Protein 8HO2 (pdb70)

Secondary structure (DSSP, 8-state):
-EEEEEEEEEEESS-HHHHHHHHT-TTHHHHHHHH-TTTEEEEEEEESSSSTT-EEEEEEPTTSPSP-EEEEEEEEEETTTTEEEEEEEEEGGGGGTEEEEEEEEEEEEEETTEEEEEEEEEEEE-GGGGGGGGGSBTTTTHHHHHHHHHHHHHHH-/-EEEEEEEEEEESS-HHHHHHHHTSTTHHHHHHHH-TTTEEEEEEEESSSSTT-EEEEEEPTTSPSP-EEEEEEEEEETTTTEEEEEEEEEGGGGGTEEEEEEEEEEEEEETTEEEEEEEEEEEE-GGGGGGGGGSBTTTTHHHHHHHHHHHHHH-

Sequence (313 aa):
MVIGRVVNEMEVGVPADDIWAVYSSPELPRLFVQLMPNVYKKIDILQGDGTVGTVLHIELADGIPEPRTWKEKFIKIDHQHREKVVRQIEGGFLDMGFRVFDVIFKIIEKDACSCIIRSTTAFELDEKFENNANLITAGNLWGAAKAISNYVIQNKSMVIGRVVNEMEVGVPADDIWAVYSSPELPRLFVQLMPNVYKKIDILQGDGTVGTVLHIELADGIPEPRTWKEKFIKIDHQHREKVVRQIEGGFLDMGFRVFDVIFKIIEKDACSCIIRSTTAFELDEKFENNANLITAGNLWGAAKAISNYVIQNK

Nearest PDB structures (foldseek):
  8ho2-assembly1_B  TM=1.005E+00  e=1.521E-31  Nelumbo nucifera
  6z82-assembly1_A  TM=9.458E-01  e=4.410E-18  Thalictrum flavum subsp. glaucum
  5n8q-assembly1_A  TM=9.392E-01  e=7.041E-18  Thalictrum flavum subsp. glaucum
  2vne-assembly1_A-2  TM=9.288E-01  e=7.915E-18  Thalictrum flavum
  4q0k-assembly1_A  TM=8.028E-01  e=9.517E-13  Medicago truncatula

Solvent-accessible surface area: 14659 Å² total; per-residue (Å²): 82,0,65,4,64,0,4,1,28,13,109,6,64,9,44,4,83,44,0,15,59,15,0,14,25,64,82,2,8,137,9,26,33,95,59,19,91,130,50,29,98,102,23,48,100,87,116,50,109,7,76,84,23,2,11,4,55,4,37,18,15,109,76,46,101,110,14,41,58,27,61,25,73,6,59,85,25,34,123,151,98,41,35,3,15,12,92,13,74,92,19,5,22,53,115,47,17,4,183,43,6,16,20,30,10,55,2,41,108,106,80,91,86,12,0,38,0,70,0,18,0,31,5,65,0,53,86,176,97,32,108,34,0,56,76,4,24,0,12,49,28,15,37,3,0,71,17,1,6,78,71,12,66,121,99,123,123,95,1,69,6,78,0,3,1,29,16,97,7,65,9,40,3,85,47,0,16,58,16,0,15,24,68,81,6,11,142,9,20,29,93,65,13,85,108,44,24,105,100,27,44,104,86,116,52,106,6,80,87,25,3,13,6,50,3,40,14,13,107,78,50,100,112,13,41,64,28,62,27,72,5,54,76,25,30,119,151,98,48,35,4,16,9,86,13,65,94,17,1,26,47,113,48,3,1,120,45,6,14,21,28,8,65,3,42,93,102,85,82,89,22,0,24,1,73,1,15,0,26,5,64,0,45,74,172,85,48,110,31,1,66,74,5,26,0,9,50,24,5,40,3,0,111,17,0,9,78,65,12,70,121,100,152

Structure (mmCIF, N/CA/C/O backbone):
data_8HO2
#
_entry.id   8HO2
#
_cell.length_a   47.262
_cell.length_b   58.104
_cell.length_c   114.139
_cell.angle_alpha   90.00
_cell.angle_beta   90.00
_cell.angle_gamma   90.00
#
_symmetry.space_group_name_H-M   'P 21 21 21'
#
loop_
_entity.id
_entity.type
_entity.pdbx_description
1 polymer 'S-norcoclaurine synthase'
2 water water
#
loop_
_atom_site.group_PDB
_atom_site.id
_atom_site.type_symbol
_atom_site.label_atom_id
_atom_site.label_alt_id
_atom_site.label_comp_id
_atom_site.label_asym_id
_atom_site.label_entity_id
_atom_site.label_seq_id
_atom_site.pdbx_PDB_ins_code
_atom_site.Cartn_x
_atom_site.Cartn_y
_atom_site.Cartn_z
_atom_site.occupancy
_atom_site.B_iso_or_equiv
_atom_site.auth_seq_id
_atom_site.auth_comp_id
_atom_site.auth_asym_id
_atom_site.auth_atom_id
_atom_site.pdbx_PDB_model_num
ATOM 1 N N . MET A 1 1 ? -4.886 -31.723 -1.777 1.00 26.55 1 MET A N 1
ATOM 2 C CA . MET A 1 1 ? -4.751 -30.621 -0.834 1.00 30.17 1 MET A CA 1
ATOM 3 C C . MET A 1 1 ? -5.328 -30.915 0.544 1.00 24.72 1 MET A C 1
ATOM 4 O O . MET A 1 1 ? -6.329 -31.630 0.671 1.00 24.25 1 MET A O 1
ATOM 9 N N . VAL A 1 2 ? -4.733 -30.315 1.570 1.00 18.73 2 VAL A N 1
ATOM 10 C CA . VAL A 1 2 ? -5.261 -30.403 2.925 1.00 15.03 2 VAL A CA 1
ATOM 11 C C . VAL A 1 2 ? -6.259 -29.269 3.104 1.00 17.81 2 VAL A C 1
ATOM 12 O O . VAL A 1 2 ? -5.886 -28.094 3.090 1.00 18.14 2 VAL A O 1
ATOM 16 N N . ILE A 1 3 ? -7.526 -29.620 3.273 1.00 14.37 3 ILE A N 1
ATOM 17 C CA . ILE A 1 3 ? -8.555 -28.662 3.648 1.00 13.93 3 ILE A CA 1
ATOM 18 C C . ILE A 1 3 ? -8.799 -28.824 5.139 1.00 14.76 3 ILE A C 1
ATOM 19 O O . ILE A 1 3 ? -8.972 -29.946 5.628 1.00 14.99 3 ILE A O 1
ATOM 24 N N . GLY A 1 4 ? -8.769 -27.721 5.873 1.00 15.84 4 GLY A N 1
ATOM 25 C CA . GLY A 1 4 ? -8.825 -27.817 7.319 1.00 15.33 4 GLY A CA 1
ATOM 26 C C . GLY A 1 4 ? -9.429 -26.579 7.941 1.00 14.54 4 GLY A C 1
ATOM 27 O O . GLY A 1 4 ? -9.467 -25.510 7.333 1.00 13.99 4 GLY A O 1
ATOM 28 N N . ARG A 1 5 ? -9.942 -26.746 9.154 1.00 12.22 5 ARG A N 1
ATOM 29 C CA . ARG A 1 5 ? -10.494 -25.615 9.891 1.00 16.59 5 ARG A CA 1
ATOM 30 C C . ARG A 1 5 ? -10.222 -25.927 11.352 1.00 18.44 5 ARG A C 1
ATOM 31 O O . ARG A 1 5 ? -10.237 -27.098 11.764 1.00 14.43 5 ARG A O 1
ATOM 39 N N . VAL A 1 6 ? -10.029 -24.887 12.147 1.00 13.60 6 VAL A N 1
ATOM 40 C CA . VAL A 1 6 ? -10.145 -25.006 13.595 1.00 12.01 6 VAL A CA 1
ATOM 41 C C . VAL A 1 6 ? -11.211 -24.023 14.042 1.00 13.17 6 VAL A C 1
ATOM 42 O O . VAL A 1 6 ? -11.389 -22.971 13.416 1.00 13.48 6 VAL A O 1
ATOM 46 N N . VAL A 1 7 ? -11.960 -24.389 15.082 1.00 12.04 7 VAL A N 1
ATOM 47 C CA . VAL A 1 7 ? -13.074 -23.580 15.575 1.00 12.87 7 VAL A CA 1
ATOM 48 C C . VAL A 1 7 ? -13.040 -23.588 17.093 1.00 14.15 7 VAL A C 1
ATOM 49 O O . VAL A 1 7 ? -12.881 -24.649 17.708 1.00 14.40 7 VAL A O 1
ATOM 53 N N . ASN A 1 8 ? -13.197 -22.421 17.709 1.00 10.52 8 ASN A N 1
ATOM 54 C CA . ASN A 1 8 ? -13.520 -22.396 19.126 1.00 9.29 8 ASN A CA 1
ATOM 55 C C . ASN A 1 8 ? -14.689 -21.447 19.356 1.00 12.60 8 ASN A C 1
ATOM 56 O O . ASN A 1 8 ? -14.978 -20.566 18.540 1.00 13.45 8 ASN A O 1
ATOM 61 N N . GLU A 1 9 ? -15.382 -21.661 20.472 1.00 12.29 9 GLU A N 1
ATOM 62 C CA . GLU A 1 9 ? -16.591 -20.918 20.795 1.00 12.58 9 GLU A CA 1
ATOM 63 C C . GLU A 1 9 ? -16.522 -20.452 22.241 1.00 14.27 9 GLU A C 1
ATOM 64 O O . GLU A 1 9 ? -16.281 -21.260 23.145 1.00 15.40 9 GLU A O 1
ATOM 70 N N . MET A 1 10 ? -16.752 -19.158 22.456 1.00 11.71 10 MET A N 1
ATOM 71 C CA . MET A 1 10 ? -16.772 -18.566 23.787 1.00 13.83 10 MET A CA 1
ATOM 72 C C . MET A 1 10 ? -18.162 -18.014 24.067 1.00 14.31 10 MET A C 1
ATOM 73 O O . MET A 1 10 ? -18.669 -17.189 23.302 1.00 14.34 10 MET A O 1
ATOM 78 N N . GLU A 1 11 ? -18.766 -18.442 25.170 1.00 12.72 11 GLU A N 1
ATOM 79 C CA . GLU A 1 11 ? -20.021 -17.836 25.587 1.00 15.66 11 GLU A CA 1
ATOM 80 C C . GLU A 1 11 ? -19.737 -16.560 26.369 1.00 14.07 11 GLU A C 1
ATOM 81 O O . GLU A 1 11 ? -18.884 -16.548 27.258 1.00 19.69 11 GLU A O 1
ATOM 87 N N . VAL A 1 12 ? -20.453 -15.488 26.041 1.00 11.65 12 VAL A N 1
ATOM 88 C CA . VAL A 1 12 ? -20.275 -14.180 26.668 1.00 14.10 12 VAL A CA 1
ATOM 89 C C . VAL A 1 12 ? -21.632 -13.678 27.140 1.00 14.04 12 VAL A C 1
ATOM 90 O O . VAL A 1 12 ? -22.609 -13.722 26.383 1.00 15.50 12 VAL A O 1
ATOM 94 N N . GLY A 1 13 ? -21.692 -13.174 28.378 1.00 14.18 13 GLY A N 1
ATOM 95 C CA . GLY A 1 13 ? -22.950 -12.691 28.919 1.00 14.08 13 GLY A CA 1
ATOM 96 C C . GLY A 1 13 ? -23.310 -11.261 28.560 1.00 17.27 13 GLY A C 1
ATOM 97 O O . GLY A 1 13 ? -23.730 -10.482 29.425 1.00 17.94 13 GLY A O 1
ATOM 98 N N . VAL A 1 14 ? -23.151 -10.892 27.286 1.00 13.92 14 VAL A N 1
ATOM 99 C CA . VAL A 1 14 ? -23.691 -9.645 26.774 1.00 15.97 14 VAL A CA 1
ATOM 100 C C . VAL A 1 14 ? -24.382 -9.947 25.421 1.00 15.59 14 VAL A C 1
ATOM 101 O O . VAL A 1 14 ? -24.091 -10.967 24.796 1.00 15.48 14 VAL A O 1
ATOM 105 N N . PRO A 1 15 ? -25.269 -9.059 24.982 1.00 15.46 15 PRO A N 1
ATOM 106 C CA . PRO A 1 15 ? -25.954 -9.301 23.698 1.00 15.77 15 PRO A CA 1
ATOM 107 C C . PRO A 1 15 ? -24.976 -9.379 22.533 1.00 15.97 15 PRO A C 1
ATOM 108 O O . PRO A 1 15 ? -23.920 -8.742 22.534 1.00 15.34 15 PRO A O 1
ATOM 112 N N . ALA A 1 16 ? -25.350 -10.180 21.529 1.00 12.59 16 ALA A N 1
ATOM 113 C CA . ALA A 1 16 ? -24.525 -10.342 20.331 1.00 14.15 16 ALA A CA 1
ATOM 114 C C . ALA A 1 16 ? -24.176 -9.005 19.691 1.00 13.87 16 ALA A C 1
ATOM 115 O O . ALA A 1 16 ? -23.053 -8.818 19.207 1.00 13.59 16 ALA A O 1
ATOM 117 N N . ASP A 1 17 ? -25.123 -8.066 19.666 1.00 16.41 17 ASP A N 1
ATOM 118 C CA . ASP A 1 17 ? -24.853 -6.793 19.004 1.00 18.00 17 ASP A CA 1
ATOM 119 C C . ASP A 1 17 ? -23.688 -6.061 19.660 1.00 15.72 17 ASP A C 1
ATOM 120 O O . ASP A 1 17 ? -22.924 -5.375 18.970 1.00 16.85 17 ASP A O 1
ATOM 125 N N . ASP A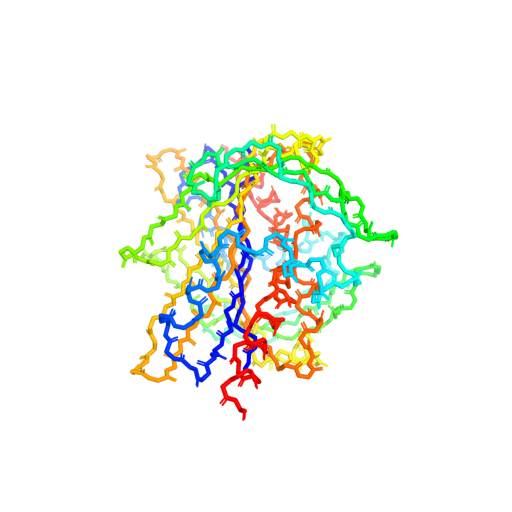 1 18 ? -23.536 -6.193 20.983 1.00 12.45 18 ASP A N 1
ATOM 126 C CA . ASP A 1 18 ? -22.478 -5.469 21.681 1.00 14.28 18 ASP A CA 1
ATOM 127 C C . ASP A 1 18 ? -21.103 -6.039 21.356 1.00 15.47 18 ASP A C 1
ATOM 128 O O . ASP A 1 18 ? -20.123 -5.290 21.281 1.00 14.08 18 ASP A O 1
ATOM 133 N N . ILE A 1 19 ? -21.011 -7.351 21.145 1.00 11.32 19 ILE A N 1
ATOM 134 C CA . ILE A 1 19 ? -19.735 -7.942 20.760 1.00 10.81 19 ILE A CA 1
ATOM 135 C C . ILE A 1 19 ? -19.462 -7.710 19.282 1.00 11.50 19 ILE A C 1
ATOM 136 O O . ILE A 1 19 ? -18.328 -7.415 18.887 1.00 11.31 19 ILE A O 1
ATOM 141 N N . TRP A 1 20 ? -20.488 -7.868 18.439 1.00 12.47 20 TRP A N 1
ATOM 142 C CA . TRP A 1 20 ? -20.316 -7.635 17.009 1.00 12.81 20 TRP A CA 1
ATOM 143 C C . TRP A 1 20 ? -19.929 -6.191 16.722 1.00 13.84 20 TRP A C 1
ATOM 144 O O . TRP A 1 20 ? -19.182 -5.926 15.773 1.00 13.27 20 TRP A O 1
ATOM 155 N N . ALA A 1 21 ? -20.426 -5.247 17.528 1.00 13.30 21 ALA A N 1
ATOM 156 C CA . ALA A 1 21 ? -20.081 -3.843 17.317 1.00 12.99 21 ALA A CA 1
ATOM 157 C C . ALA A 1 21 ? -18.579 -3.618 17.376 1.00 14.57 21 ALA A C 1
ATOM 158 O O . ALA A 1 21 ? -18.050 -2.754 16.661 1.00 13.84 21 ALA A O 1
ATOM 160 N N . VAL A 1 22 ? -17.876 -4.373 18.213 1.00 11.29 22 VAL A N 1
ATOM 161 C CA . VAL A 1 22 ? -16.431 -4.207 18.314 1.00 12.11 22 VAL A CA 1
ATOM 162 C C . VAL A 1 22 ? -15.701 -5.057 17.277 1.00 11.11 22 VAL A C 1
ATOM 163 O O . VAL A 1 22 ? -14.765 -4.579 16.635 1.00 11.44 22 VAL A O 1
ATOM 167 N N . TYR A 1 23 ? -16.111 -6.315 17.073 1.00 11.31 23 TYR A N 1
ATOM 168 C CA . TYR A 1 23 ? -15.447 -7.141 16.063 1.00 11.49 23 TYR A CA 1
ATOM 169 C C . TYR A 1 23 ? -15.542 -6.521 14.674 1.00 12.58 23 TYR A C 1
ATOM 170 O O . TYR A 1 23 ? -14.625 -6.668 13.859 1.00 13.83 23 TYR A O 1
ATOM 179 N N . SER A 1 24 ? -16.664 -5.876 14.368 1.00 12.27 24 SER A N 1
ATOM 180 C CA . SER A 1 24 ? -16.842 -5.227 13.077 1.00 12.15 24 SER A CA 1
ATOM 181 C C . SER A 1 24 ? -16.295 -3.805 13.044 1.00 12.71 24 SER A C 1
ATOM 182 O O . SER A 1 24 ? -16.294 -3.191 11.970 1.00 15.44 24 SER A O 1
ATOM 185 N N . SER A 1 25 ? -15.881 -3.252 14.184 1.00 11.93 25 SER A N 1
ATOM 186 C CA . SER A 1 25 ? -15.459 -1.848 14.222 1.00 11.78 25 SER A CA 1
ATOM 187 C C . SER A 1 25 ? -14.124 -1.650 13.535 1.00 11.80 25 SER A C 1
ATOM 188 O O . SER A 1 25 ? -13.171 -2.409 13.801 1.00 13.00 25 SER A O 1
ATOM 191 N N . PRO A 1 26 ? -13.960 -0.650 12.674 1.00 11.58 26 PRO A N 1
ATOM 192 C CA . PRO A 1 26 ? -12.643 -0.321 12.125 1.00 15.12 26 PRO A CA 1
ATOM 193 C C . PRO A 1 26 ? -11.600 0.042 13.183 1.00 16.66 26 PRO A C 1
ATOM 194 O O . PRO A 1 26 ? -10.416 0.160 12.839 1.00 15.18 26 PRO A O 1
ATOM 198 N N . GLU A 1 27 ? -11.994 0.253 14.441 1.00 12.71 27 GLU A N 1
ATOM 199 C CA . GLU A 1 27 ? -10.998 0.501 15.481 1.00 13.23 27 GLU A CA 1
ATOM 200 C C . GLU A 1 27 ? -10.313 -0.774 15.956 1.00 13.21 27 GLU A C 1
ATOM 201 O O . GLU A 1 27 ? -9.332 -0.688 16.704 1.00 16.36 27 GLU A O 1
ATOM 207 N N . LEU A 1 28 ? -10.806 -1.940 15.551 1.00 12.90 28 LEU A N 1
ATOM 208 C CA . LEU A 1 28 ? -10.239 -3.195 16.037 1.00 17.58 28 LEU A CA 1
ATOM 209 C C . LEU A 1 28 ? -8.733 -3.320 15.812 1.00 16.40 28 LEU A C 1
ATOM 210 O O . LEU A 1 28 ? -8.051 -3.825 16.721 1.00 15.03 28 LEU A O 1
ATOM 215 N N . PRO A 1 29 ? -8.156 -2.910 14.666 1.00 18.59 29 PRO A N 1
ATOM 216 C CA . PRO A 1 29 ? -6.687 -2.981 14.526 1.00 21.83 29 PRO A CA 1
ATOM 217 C C . PRO A 1 29 ? -5.928 -2.283 15.642 1.00 18.31 29 PRO A C 1
ATOM 218 O O . PRO A 1 29 ? -4.852 -2.751 16.039 1.00 19.98 29 PRO A O 1
ATOM 222 N N . ARG A 1 30 ? -6.459 -1.176 16.168 1.00 14.87 30 ARG A N 1
ATOM 223 C CA . ARG A 1 30 ? -5.817 -0.531 17.306 1.00 14.78 30 ARG A CA 1
ATOM 224 C C . ARG A 1 30 ? -6.035 -1.333 18.585 1.00 15.19 30 ARG A C 1
ATOM 225 O O . ARG A 1 30 ? -5.098 -1.517 19.374 1.00 12.73 30 ARG A O 1
ATOM 233 N N . LEU A 1 31 ? -7.255 -1.842 18.797 1.00 13.92 31 LEU A N 1
ATOM 234 C CA . LEU A 1 31 ? -7.530 -2.582 20.027 1.00 12.29 31 LEU A CA 1
ATOM 235 C C . LEU A 1 31 ? -6.671 -3.833 20.133 1.00 12.83 31 LEU A C 1
ATOM 236 O O . LEU A 1 31 ? -6.291 -4.224 21.241 1.00 13.88 31 LEU A O 1
ATOM 241 N N . PHE A 1 32 ? -6.373 -4.487 19.006 1.00 12.63 32 PHE A N 1
ATOM 242 C CA . PHE A 1 32 ? -5.529 -5.679 19.064 1.00 13.80 32 PHE A CA 1
ATOM 243 C C . PHE A 1 32 ? -4.168 -5.345 19.659 1.00 16.03 32 PHE A C 1
ATOM 244 O O . PHE A 1 32 ? -3.674 -6.042 20.556 1.00 12.62 32 PHE A O 1
ATOM 252 N N . VAL A 1 33 ? -3.557 -4.256 19.185 1.00 12.40 33 VAL A N 1
ATOM 253 C CA . VAL A 1 33 ? -2.249 -3.859 19.686 1.00 12.64 33 VAL A CA 1
ATOM 254 C C . VAL A 1 33 ? -2.365 -3.364 21.119 1.00 13.65 33 VAL A C 1
ATOM 255 O O . VAL A 1 33 ? -1.524 -3.667 21.975 1.00 13.96 33 VAL A O 1
ATOM 259 N N . GLN A 1 34 ? -3.421 -2.606 21.404 1.00 12.72 34 GLN A N 1
ATOM 260 C CA . GLN A 1 34 ? -3.602 -2.025 22.726 1.00 12.56 34 GLN A CA 1
ATOM 261 C C . GLN A 1 34 ? -3.856 -3.087 23.788 1.00 12.84 34 GLN A C 1
ATOM 262 O O . GLN A 1 34 ? -3.299 -3.014 24.893 1.00 16.63 34 GLN A O 1
ATOM 268 N N . LEU A 1 35 ? -4.693 -4.078 23.473 1.00 10.31 35 LEU A N 1
ATOM 269 C CA . LEU A 1 35 ? -5.195 -5.028 24.456 1.00 11.65 35 LEU A CA 1
ATOM 270 C C . LEU A 1 35 ? -4.434 -6.342 24.503 1.00 13.92 35 LEU A C 1
ATOM 271 O O . LEU A 1 35 ? -4.594 -7.090 25.476 1.00 14.16 35 LEU A O 1
ATOM 276 N N . MET A 1 36 ? -3.635 -6.648 23.483 1.00 12.44 36 MET A N 1
ATOM 277 C CA . MET A 1 36 ? -2.971 -7.947 23.356 1.00 10.35 36 MET A CA 1
ATOM 278 C C . MET A 1 36 ? -1.493 -7.755 23.021 1.00 11.72 36 MET A C 1
ATOM 279 O O . MET A 1 36 ? -0.998 -8.259 22.007 1.00 11.20 36 MET A O 1
ATOM 284 N N . PRO A 1 37 ? -0.748 -7.047 23.878 1.00 12.66 37 PRO A N 1
ATOM 285 C CA . PRO A 1 37 ? 0.664 -6.775 23.553 1.00 12.39 37 PRO A CA 1
ATOM 286 C C . PRO A 1 37 ? 1.534 -8.016 23.459 1.00 13.12 37 PRO A C 1
ATOM 287 O O . PRO A 1 37 ? 2.554 -7.986 22.761 1.00 14.67 37 PRO A O 1
ATOM 291 N N . ASN A 1 38 ? 1.163 -9.105 24.121 1.00 11.94 38 ASN A N 1
ATOM 292 C CA . ASN A 1 38 ? 1.900 -10.360 23.990 1.00 9.73 38 ASN A CA 1
ATOM 293 C C . ASN A 1 38 ? 1.611 -11.091 22.688 1.00 12.49 38 ASN A C 1
ATOM 294 O O . ASN A 1 38 ? 2.201 -12.157 22.456 1.00 13.60 38 ASN A O 1
ATOM 299 N N . VAL A 1 39 ? 0.674 -10.600 21.869 1.00 11.68 39 VAL A N 1
ATOM 300 C CA . VAL A 1 39 ? 0.352 -11.202 20.583 1.00 12.24 39 VAL A CA 1
ATOM 301 C C . VAL A 1 39 ? 0.635 -10.255 19.424 1.00 11.23 39 VAL A C 1
ATOM 302 O O . VAL A 1 39 ? 1.346 -10.606 18.474 1.00 12.10 39 VAL A O 1
ATOM 306 N N . TYR A 1 40 ? 0.099 -9.028 19.488 1.00 10.25 40 TYR A N 1
ATOM 307 C CA . TYR A 1 40 ? 0.162 -8.085 18.375 1.00 10.93 40 TYR A CA 1
ATOM 308 C C . TYR A 1 40 ? 1.127 -6.956 18.699 1.00 13.82 40 TYR A C 1
ATOM 309 O O . TYR A 1 40 ? 0.902 -6.192 19.641 1.00 16.86 40 TYR A O 1
ATOM 318 N N . LYS A 1 41 ? 2.208 -6.869 17.932 1.00 11.36 41 LYS A N 1
ATOM 319 C CA . LYS A 1 41 ? 3.208 -5.832 18.153 1.00 12.73 41 LYS A CA 1
ATOM 320 C C . LYS A 1 41 ? 2.895 -4.555 17.381 1.00 13.66 41 LYS A C 1
ATOM 321 O O . LYS A 1 41 ? 2.989 -3.446 17.931 1.00 13.59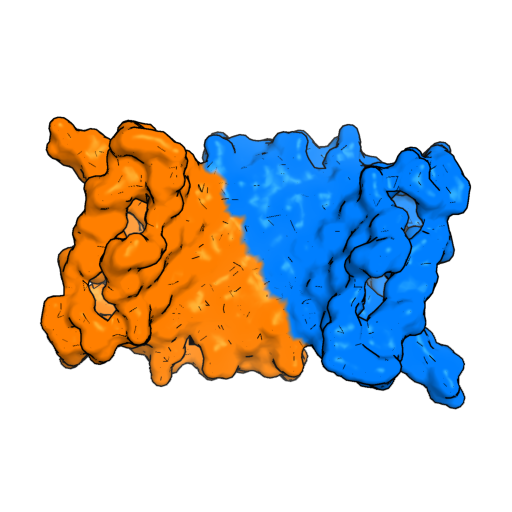 41 LYS A O 1
ATOM 327 N N . LYS A 1 42 ? 2.493 -4.689 16.119 1.00 13.72 42 LYS A N 1
ATOM 328 C CA . LYS A 1 42 ? 2.265 -3.528 15.272 1.00 14.76 42 LYS A CA 1
ATOM 329 C C . LYS A 1 42 ? 1.255 -3.906 14.201 1.00 13.24 42 LYS A C 1
ATOM 330 O O . LYS A 1 42 ? 1.406 -4.936 13.542 1.00 14.55 42 LYS A O 1
ATOM 336 N N . ILE A 1 43 ? 0.240 -3.068 14.014 1.00 11.83 43 ILE A N 1
ATOM 337 C CA . ILE A 1 43 ? -0.718 -3.249 12.928 1.00 9.44 43 ILE A CA 1
ATOM 338 C C . ILE A 1 43 ? -0.867 -1.920 12.204 1.00 14.27 43 ILE A C 1
ATOM 339 O O . ILE A 1 43 ? -1.254 -0.916 12.817 1.00 13.58 43 ILE A O 1
ATOM 344 N N . ASP A 1 44 ? -0.531 -1.906 10.916 1.00 10.74 44 ASP A N 1
ATOM 345 C CA . ASP A 1 44 ? -0.674 -0.726 10.075 1.00 11.82 44 ASP A CA 1
ATOM 346 C C . ASP A 1 44 ? -1.872 -0.894 9.153 1.00 14.34 44 ASP A C 1
ATOM 347 O O . ASP A 1 44 ? -2.097 -1.976 8.600 1.00 14.35 44 ASP A O 1
ATOM 352 N N . ILE A 1 45 ? -2.628 0.183 8.975 1.00 11.46 45 ILE A N 1
ATOM 353 C CA . ILE A 1 45 ? -3.723 0.210 8.015 1.00 13.79 45 ILE A CA 1
ATOM 354 C C . ILE A 1 45 ? -3.146 0.704 6.694 1.00 14.61 45 ILE A C 1
ATOM 355 O O . ILE A 1 45 ? -2.709 1.852 6.590 1.00 16.40 45 ILE A O 1
ATOM 360 N N . LEU A 1 46 ? -3.133 -0.163 5.678 1.00 11.16 46 LEU A N 1
ATOM 361 C CA . LEU A 1 46 ? -2.503 0.209 4.413 1.00 12.31 46 LEU A CA 1
ATOM 362 C C . LEU A 1 46 ? -3.454 0.875 3.435 1.00 14.39 46 LEU A C 1
ATOM 363 O O . LEU A 1 46 ? -3.036 1.771 2.690 1.00 16.76 46 LEU A O 1
ATOM 368 N N . GLN A 1 47 ? -4.711 0.454 3.419 1.00 14.66 47 GLN A N 1
ATOM 369 C CA . GLN A 1 47 ? -5.690 0.951 2.468 1.00 17.99 47 GLN A CA 1
ATOM 370 C C . GLN A 1 47 ? -7.076 0.718 3.055 1.00 15.64 47 GLN A C 1
ATOM 371 O O . GLN A 1 47 ? -7.290 -0.252 3.789 1.00 14.13 47 GLN A O 1
ATOM 377 N N . GLY A 1 48 ? -7.999 1.637 2.764 1.00 13.88 48 GLY A N 1
ATOM 378 C CA . GLY A 1 48 ? -9.398 1.465 3.094 1.00 16.13 48 GLY A CA 1
ATOM 379 C C . GLY A 1 48 ? -9.821 2.239 4.337 1.00 13.58 48 GLY A C 1
ATOM 380 O O . GLY A 1 48 ? -9.006 2.767 5.097 1.00 14.49 48 GLY A O 1
ATOM 381 N N . ASP A 1 49 ? -11.133 2.283 4.548 1.00 15.10 49 ASP A N 1
ATOM 382 C CA . ASP A 1 49 ? -11.716 3.031 5.656 1.00 14.41 49 ASP A CA 1
ATOM 383 C C . ASP A 1 49 ? -12.155 2.136 6.805 1.00 17.55 49 ASP A C 1
ATOM 384 O O . ASP A 1 49 ? -12.833 2.608 7.721 1.00 19.08 49 ASP A O 1
ATOM 389 N N . GLY A 1 50 ? -11.805 0.858 6.773 1.00 15.43 50 GLY A N 1
ATOM 390 C CA . GLY A 1 50 ? -12.241 -0.089 7.778 1.00 18.65 50 GLY A CA 1
ATOM 391 C C . GLY A 1 50 ? -13.370 -0.998 7.345 1.00 19.68 50 GLY A C 1
ATOM 392 O O . GLY A 1 50 ? -13.684 -1.957 8.066 1.00 25.23 50 GLY A O 1
ATOM 393 N N . THR A 1 51 ? -13.984 -0.737 6.197 1.00 18.08 51 THR A N 1
ATOM 394 C CA . THR A 1 51 ? -15.032 -1.596 5.665 1.00 20.36 51 THR A CA 1
ATOM 395 C C . THR A 1 51 ? -14.397 -2.635 4.738 1.00 18.60 51 THR A C 1
ATOM 396 O O . THR A 1 51 ? -13.170 -2.743 4.658 1.00 15.97 51 THR A O 1
ATOM 400 N N . VAL A 1 52 ? -15.224 -3.432 4.047 1.00 19.22 52 VAL A N 1
ATOM 401 C CA . VAL A 1 52 ? -14.697 -4.464 3.158 1.00 16.48 52 VAL A CA 1
ATOM 402 C C . VAL A 1 52 ? -13.729 -3.857 2.151 1.00 18.82 52 VAL A C 1
ATOM 403 O O . VAL A 1 52 ? -13.984 -2.791 1.572 1.00 20.22 52 VAL A O 1
ATOM 407 N N . GLY A 1 53 ? -12.602 -4.543 1.943 1.00 15.61 53 GLY A N 1
ATOM 408 C CA . GLY A 1 53 ? -11.534 -4.084 1.088 1.00 16.92 53 GLY A CA 1
ATOM 409 C C . GLY A 1 53 ? -10.361 -3.501 1.844 1.00 15.41 53 GLY A C 1
ATOM 410 O O . GLY A 1 53 ? -9.288 -3.322 1.251 1.00 17.55 53 GLY A O 1
ATOM 411 N N . THR A 1 54 ? -10.538 -3.209 3.134 1.00 12.39 54 THR A N 1
ATOM 412 C CA . THR A 1 54 ? -9.462 -2.667 3.951 1.00 10.86 54 THR A CA 1
ATOM 413 C C . THR A 1 54 ? -8.329 -3.676 4.060 1.00 15.32 54 THR A C 1
ATOM 414 O O . THR A 1 54 ? -8.564 -4.870 4.272 1.00 14.75 54 THR A O 1
ATOM 418 N N . VAL A 1 55 ? -7.093 -3.191 3.916 1.00 12.22 55 VAL A N 1
ATOM 419 C CA . VAL A 1 55 ? -5.904 -4.034 3.967 1.00 13.23 55 VAL A CA 1
ATOM 420 C C . VAL A 1 55 ? -5.064 -3.614 5.160 1.00 14.27 55 VAL A C 1
ATOM 421 O O . VAL A 1 55 ? -4.800 -2.420 5.348 1.00 13.75 55 VAL A O 1
ATOM 425 N N . LEU A 1 56 ? -4.613 -4.593 5.936 1.00 12.01 56 LEU A N 1
ATOM 426 C CA . LEU A 1 56 ? -3.761 -4.355 7.093 1.00 11.94 56 LEU A CA 1
ATOM 427 C C . LEU A 1 56 ? -2.431 -5.074 6.925 1.00 14.25 56 LEU A C 1
ATOM 428 O O . LEU A 1 56 ? -2.340 -6.112 6.265 1.00 13.31 56 LEU A O 1
ATOM 433 N N . HIS A 1 57 ? -1.401 -4.535 7.568 1.00 9.46 57 HIS A N 1
ATOM 434 C CA . HIS A 1 57 ? -0.141 -5.242 7.745 1.00 11.29 57 HIS A CA 1
ATOM 435 C C . HIS A 1 57 ? 0.001 -5.599 9.218 1.00 11.32 57 HIS A C 1
ATOM 436 O O . HIS A 1 57 ? -0.114 -4.720 10.078 1.00 13.27 57 HIS A O 1
ATOM 443 N N . ILE A 1 58 ? 0.236 -6.885 9.499 1.00 10.69 58 ILE A N 1
ATOM 444 C CA . ILE A 1 58 ? 0.308 -7.418 10.855 1.00 11.48 58 ILE A CA 1
ATOM 445 C C . ILE A 1 58 ? 1.759 -7.740 11.182 1.00 12.36 58 ILE A C 1
ATOM 446 O O . ILE A 1 58 ? 2.461 -8.351 10.369 1.00 12.46 58 ILE A O 1
ATOM 451 N N . GLU A 1 59 ? 2.197 -7.368 12.384 1.00 10.27 59 GLU A N 1
ATOM 452 C CA . GLU A 1 59 ? 3.447 -7.878 12.947 1.00 12.54 59 GLU A CA 1
ATOM 453 C C . GLU A 1 59 ? 3.148 -8.408 14.340 1.00 13.80 59 GLU A C 1
ATOM 454 O O . GLU A 1 59 ? 2.686 -7.654 15.207 1.00 13.49 59 GLU A O 1
ATOM 460 N N . LEU A 1 60 ? 3.381 -9.704 14.544 1.00 10.98 60 LEU A N 1
ATOM 461 C CA . LEU A 1 60 ? 3.186 -10.317 15.849 1.00 11.73 60 LEU A CA 1
ATOM 462 C C . LEU A 1 60 ? 4.374 -10.040 16.766 1.00 14.44 60 LEU A C 1
ATOM 463 O O . LEU A 1 60 ? 5.444 -9.606 16.336 1.00 16.59 60 LEU A O 1
ATOM 468 N N . ALA A 1 61 ? 4.171 -10.314 18.054 1.00 15.16 61 ALA A N 1
ATOM 469 C CA . ALA A 1 61 ? 5.180 -10.008 19.056 1.00 16.80 61 ALA A CA 1
ATOM 470 C C . ALA A 1 61 ? 6.431 -10.855 18.838 1.00 17.65 61 ALA A C 1
ATOM 471 O O . ALA A 1 61 ? 6.373 -11.950 18.270 1.00 18.36 61 ALA A O 1
ATOM 473 N N . ASP A 1 62 ? 7.570 -10.331 19.302 1.00 17.20 62 ASP A N 1
ATOM 474 C CA . ASP A 1 62 ? 8.838 -11.038 19.171 1.00 24.01 62 ASP A CA 1
ATOM 475 C C . ASP A 1 62 ? 8.743 -12.408 19.826 1.00 27.12 62 ASP A C 1
ATOM 476 O O . ASP A 1 62 ? 8.124 -12.569 20.881 1.00 31.43 62 ASP A O 1
ATOM 481 N N . GLY A 1 63 ? 9.330 -13.410 19.187 1.00 29.36 63 GLY A N 1
ATOM 482 C CA . GLY A 1 63 ? 9.374 -14.728 19.770 1.00 29.12 63 GLY A CA 1
ATOM 483 C C . GLY A 1 63 ? 8.167 -15.594 19.488 1.00 33.05 63 GLY A C 1
ATOM 484 O O . GLY A 1 63 ? 8.240 -16.813 19.687 1.00 36.72 63 GLY A O 1
ATOM 485 N N . ILE A 1 64 ? 7.064 -15.006 19.030 1.00 28.15 64 ILE A N 1
ATOM 486 C CA . ILE A 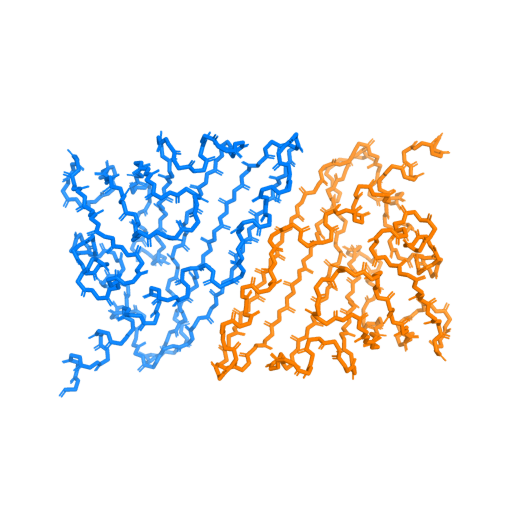1 64 ? 5.945 -15.840 18.582 1.00 25.98 64 ILE A CA 1
ATOM 487 C C . ILE A 1 64 ? 6.404 -16.647 17.378 1.00 23.52 64 ILE A C 1
ATOM 488 O O . ILE A 1 64 ? 7.147 -16.115 16.526 1.00 20.42 64 ILE A O 1
ATOM 493 N N . PRO A 1 65 ? 6.037 -17.924 17.265 1.00 22.06 65 PRO A N 1
ATOM 494 C CA . PRO A 1 65 ? 6.539 -18.731 16.150 1.00 22.09 65 PRO A CA 1
ATOM 495 C C . PRO A 1 65 ? 6.136 -18.115 14.821 1.00 20.44 65 PRO A C 1
ATOM 496 O O . PRO A 1 65 ? 5.110 -17.440 14.711 1.00 18.22 65 PRO A O 1
ATOM 500 N N . GLU A 1 66 ? 6.964 -18.353 13.809 1.00 18.91 66 GLU A N 1
ATOM 501 C CA . GLU A 1 66 ? 6.623 -17.904 12.473 1.00 16.35 66 GLU A CA 1
ATOM 502 C C . GLU A 1 66 ? 5.315 -18.562 12.034 1.00 16.18 66 GLU A C 1
ATOM 503 O O . GLU A 1 66 ? 5.029 -19.708 12.403 1.00 15.65 66 GLU A O 1
ATOM 509 N N . PRO A 1 67 ? 4.489 -17.857 11.244 1.00 15.30 67 PRO A N 1
ATOM 510 C CA . PRO A 1 67 ? 4.759 -16.548 10.637 1.00 15.66 67 PRO A CA 1
ATOM 511 C C . PRO A 1 67 ? 4.394 -15.385 11.544 1.00 14.65 67 PRO A C 1
ATOM 512 O O . PRO A 1 67 ? 3.361 -15.444 12.211 1.00 14.59 67 PRO A O 1
ATOM 516 N N . ARG A 1 68 ? 5.240 -14.356 11.590 1.00 12.96 68 ARG A N 1
ATOM 517 C CA . ARG A 1 68 ? 4.964 -13.197 12.429 1.00 14.55 68 ARG A CA 1
ATOM 518 C C . ARG A 1 68 ? 4.480 -11.984 11.646 1.00 13.70 68 ARG A C 1
ATOM 519 O O . ARG A 1 68 ? 4.046 -11.009 12.266 1.00 16.16 68 ARG A O 1
ATOM 527 N N . THR A 1 69 ? 4.544 -12.009 10.313 1.00 10.86 69 THR A N 1
ATOM 528 C CA . THR A 1 69 ? 4.167 -10.845 9.523 1.00 11.54 69 THR A CA 1
ATOM 529 C C . THR A 1 69 ? 3.381 -11.275 8.296 1.00 13.58 69 THR A C 1
ATOM 530 O O . THR A 1 69 ? 3.661 -12.317 7.699 1.00 13.94 69 THR A O 1
ATOM 534 N N . TRP A 1 70 ? 2.416 -10.444 7.907 1.00 11.01 70 TRP A N 1
ATOM 535 C CA . TRP A 1 70 ? 1.637 -10.686 6.698 1.00 10.20 70 TRP A CA 1
ATOM 536 C C . TRP A 1 70 ? 0.815 -9.447 6.387 1.00 11.03 70 TRP A C 1
ATOM 537 O O . TRP A 1 70 ? 0.719 -8.517 7.191 1.00 12.28 70 TRP A O 1
ATOM 548 N N . LYS A 1 71 ? 0.202 -9.458 5.208 1.00 11.25 71 LYS A N 1
ATOM 549 C CA . LYS A 1 71 ? -0.865 -8.530 4.876 1.00 11.23 71 LYS A CA 1
ATOM 550 C C . LYS A 1 71 ? -2.166 -9.313 4.822 1.00 11.48 71 LYS A C 1
ATOM 551 O O . LYS A 1 71 ? -2.193 -10.445 4.331 1.00 12.91 71 LYS A O 1
ATOM 557 N N . GLU A 1 72 ? -3.239 -8.714 5.327 1.00 11.07 72 GLU A N 1
ATOM 558 C CA . GLU A 1 72 ? -4.552 -9.334 5.271 1.00 10.78 72 GLU A CA 1
ATOM 559 C C . GLU A 1 72 ? -5.580 -8.321 4.797 1.00 11.53 72 GLU A C 1
ATOM 560 O O . GLU A 1 72 ? -5.365 -7.108 4.852 1.00 12.90 72 GLU A O 1
ATOM 566 N N . LYS A 1 73 ? -6.721 -8.837 4.356 1.00 12.15 73 LYS A N 1
ATOM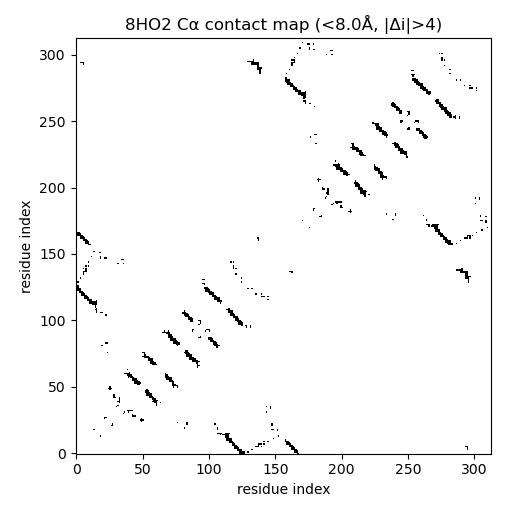 567 C CA . LYS A 1 73 ? -7.767 -8.021 3.758 1.00 10.53 73 LYS A CA 1
ATOM 568 C C . LYS A 1 73 ? -9.114 -8.398 4.355 1.00 12.18 73 LYS A C 1
ATOM 569 O O . LYS A 1 73 ? -9.420 -9.589 4.500 1.00 10.72 73 LYS A O 1
ATOM 575 N N . PHE A 1 74 ? -9.920 -7.387 4.698 1.00 10.55 74 PHE A N 1
ATOM 576 C CA . PHE A 1 74 ? -11.291 -7.636 5.143 1.00 10.28 74 PHE A CA 1
ATOM 577 C C . PHE A 1 74 ? -12.119 -7.962 3.905 1.00 13.92 74 PHE A C 1
ATOM 578 O O . PHE A 1 74 ? -12.422 -7.066 3.111 1.00 14.01 74 PHE A O 1
ATOM 586 N N . ILE A 1 75 ? -12.492 -9.230 3.718 1.00 12.83 75 ILE A N 1
ATOM 587 C CA . ILE A 1 75 ? -13.233 -9.581 2.506 1.00 12.14 75 ILE A CA 1
ATOM 588 C C . ILE A 1 75 ? -14.725 -9.760 2.745 1.00 16.29 75 ILE A C 1
ATOM 589 O O . ILE A 1 75 ? -15.488 -9.834 1.765 1.00 16.58 75 ILE A O 1
ATOM 594 N N . LYS A 1 76 ? -15.173 -9.818 3.998 1.00 14.17 76 LYS A N 1
ATOM 595 C CA . LYS A 1 76 ? -16.601 -9.872 4.289 1.00 14.56 76 LYS A CA 1
ATOM 596 C C . LYS A 1 76 ? -16.868 -9.261 5.654 1.00 14.43 76 LYS A C 1
ATOM 597 O O . LYS A 1 76 ? -16.180 -9.582 6.629 1.00 13.65 76 LYS A O 1
ATOM 603 N N . ILE A 1 77 ? -17.848 -8.356 5.713 1.00 15.33 77 ILE A N 1
ATOM 604 C CA . ILE A 1 77 ? -18.364 -7.833 6.975 1.00 12.24 77 ILE A CA 1
ATOM 605 C C . ILE A 1 77 ? -19.884 -7.840 6.876 1.00 16.75 77 ILE A C 1
ATOM 606 O O . ILE A 1 77 ? -20.495 -6.853 6.439 1.00 19.42 77 ILE A O 1
ATOM 611 N N . ASP A 1 78 ? -20.490 -8.973 7.233 1.00 16.76 78 ASP A N 1
ATOM 612 C CA . ASP A 1 78 ? -21.913 -9.245 7.028 1.00 16.77 78 ASP A CA 1
ATOM 613 C C . ASP A 1 78 ? -22.671 -8.860 8.296 1.00 17.87 78 ASP A C 1
ATOM 614 O O . ASP A 1 78 ? -22.655 -9.594 9.285 1.00 17.99 78 ASP A O 1
ATOM 619 N N . HIS A 1 79 ? -23.345 -7.702 8.273 1.00 18.72 79 HIS A N 1
ATOM 620 C CA . HIS A 1 79 ? -24.025 -7.229 9.480 1.00 19.94 79 HIS A CA 1
ATOM 621 C C . HIS A 1 79 ? -25.299 -8.037 9.756 1.00 20.46 79 HIS A C 1
ATOM 622 O O . HIS A 1 79 ? -25.693 -8.175 10.920 1.00 25.51 79 HIS A O 1
ATOM 629 N N . GLN A 1 80 ? -25.907 -8.611 8.699 1.00 21.52 80 GLN A N 1
ATOM 630 C CA . GLN A 1 80 ? -27.106 -9.457 8.791 1.00 27.76 80 GLN A CA 1
ATOM 631 C C . GLN A 1 80 ? -26.850 -10.624 9.720 1.00 23.13 80 GLN A C 1
ATOM 632 O O . GLN A 1 80 ? -27.605 -10.892 10.667 1.00 23.83 80 GLN A O 1
ATOM 638 N N . HIS A 1 81 ? -25.753 -11.311 9.448 1.00 20.49 81 HIS A N 1
ATOM 639 C CA . HIS A 1 81 ? -25.354 -12.550 10.069 1.00 19.17 81 HIS A CA 1
ATOM 640 C C . HIS A 1 81 ? -24.221 -12.379 11.065 1.00 16.99 81 HIS A C 1
ATOM 641 O O . HIS A 1 81 ? -23.763 -13.378 11.632 1.00 18.06 81 HIS A O 1
ATOM 648 N N . ARG A 1 82 ? -23.742 -11.152 11.266 1.00 13.36 82 ARG A N 1
ATOM 649 C CA . ARG A 1 82 ? -22.660 -10.871 12.208 1.00 16.32 82 ARG A CA 1
ATOM 650 C C . ARG A 1 82 ? -21.447 -11.766 11.946 1.00 15.10 82 ARG A C 1
ATOM 651 O O . ARG A 1 82 ? -20.933 -12.439 12.846 1.00 15.50 82 ARG A O 1
ATOM 659 N N . GLU A 1 83 ? -20.993 -11.784 10.693 1.00 12.10 83 GLU A N 1
ATOM 660 C CA . GLU A 1 83 ? -19.852 -12.599 10.292 1.00 12.58 83 GLU A CA 1
ATOM 661 C C . GLU A 1 83 ? -18.822 -11.730 9.584 1.00 12.34 83 GLU A C 1
ATOM 662 O O . GLU A 1 83 ? -19.142 -11.049 8.605 1.00 14.83 83 GLU A O 1
ATOM 668 N N . LYS A 1 84 ? -17.583 -11.774 10.071 1.00 10.59 84 LYS A N 1
ATOM 669 C CA . LYS A 1 84 ? -16.463 -11.050 9.476 1.00 11.87 84 LYS A CA 1
ATOM 670 C C . LYS A 1 84 ? -15.425 -12.051 8.988 1.00 14.58 84 LYS A C 1
ATOM 671 O O . LYS A 1 84 ? -15.035 -12.954 9.737 1.00 14.83 84 LYS A O 1
ATOM 677 N N . VAL A 1 85 ? -14.991 -11.909 7.732 1.00 11.37 85 VAL A N 1
ATOM 678 C CA . VAL A 1 85 ? -13.970 -12.779 7.156 1.00 9.60 85 VAL A CA 1
ATOM 679 C C . VAL A 1 85 ? -12.744 -11.950 6.799 1.00 11.85 85 VAL A C 1
ATOM 680 O O . VAL A 1 85 ? -12.860 -10.930 6.112 1.00 13.37 85 VAL A O 1
ATOM 684 N N . VAL A 1 86 ? -11.577 -12.393 7.262 1.00 10.97 86 VAL A N 1
ATOM 685 C CA . VAL A 1 86 ? -10.299 -11.727 7.016 1.00 9.11 86 VAL A CA 1
ATOM 686 C C . VAL A 1 86 ? -9.380 -12.738 6.343 1.00 11.28 86 VAL A C 1
ATOM 687 O O . VAL A 1 86 ? -9.166 -13.830 6.879 1.00 12.37 86 VAL A O 1
ATOM 691 N N . ARG A 1 87 ? -8.856 -12.386 5.168 1.00 11.19 87 ARG A N 1
ATOM 692 C CA . ARG A 1 87 ? -8.056 -13.287 4.343 1.00 11.64 87 ARG A CA 1
ATOM 693 C C . ARG A 1 87 ? -6.613 -12.797 4.251 1.00 11.79 87 ARG A C 1
ATOM 694 O O . ARG A 1 87 ? -6.375 -11.607 4.025 1.00 11.94 87 ARG A O 1
ATOM 702 N N . GLN A 1 88 ? -5.642 -13.699 4.414 1.00 9.27 88 GLN A N 1
ATOM 703 C CA . GLN A 1 88 ? -4.261 -13.284 4.196 1.00 10.77 88 GLN A CA 1
ATOM 704 C C . GLN A 1 88 ? -4.001 -13.164 2.700 1.00 11.87 88 GLN A C 1
ATOM 705 O O . GLN A 1 88 ? -4.398 -14.027 1.912 1.00 11.90 88 GLN A O 1
ATOM 711 N N . ILE A 1 89 ? -3.349 -12.072 2.293 1.00 11.66 89 ILE A N 1
ATOM 712 C CA . ILE A 1 89 ? -3.118 -11.803 0.884 1.00 12.04 89 ILE A CA 1
ATOM 713 C C . ILE A 1 89 ? -1.647 -11.693 0.517 1.00 14.30 89 ILE A C 1
ATOM 714 O O . ILE A 1 89 ? -1.320 -11.684 -0.682 1.00 13.41 89 ILE A O 1
ATOM 719 N N . GLU A 1 90 ? -0.745 -11.618 1.497 1.00 12.16 90 GLU A N 1
ATOM 720 C CA . GLU A 1 90 ? 0.679 -11.553 1.210 1.00 13.14 90 GLU A CA 1
ATOM 721 C C . GLU A 1 90 ? 1.447 -12.019 2.439 1.00 14.54 90 GLU A C 1
ATOM 722 O O . GLU A 1 90 ? 1.083 -11.677 3.567 1.00 13.99 90 GLU A O 1
ATOM 728 N N . GLY A 1 91 ? 2.507 -12.799 2.211 1.00 13.17 91 GLY A N 1
ATOM 729 C CA . GLY A 1 91 ? 3.326 -13.261 3.315 1.00 13.20 91 GLY A CA 1
ATOM 730 C C . GLY A 1 91 ? 2.574 -14.223 4.219 1.00 13.74 91 GLY A C 1
ATOM 731 O O . GLY A 1 91 ? 1.683 -14.961 3.787 1.00 13.28 91 GLY A O 1
ATOM 732 N N . GLY A 1 92 ? 2.943 -14.212 5.502 1.00 12.05 92 GLY A N 1
ATOM 733 C CA . GLY A 1 92 ? 2.227 -15.026 6.469 1.00 9.94 92 GLY A CA 1
ATOM 734 C C . GLY A 1 92 ? 2.242 -16.491 6.085 1.00 10.47 92 GLY A C 1
ATOM 735 O O . GLY A 1 92 ? 3.263 -17.035 5.642 1.00 13.48 92 GLY A O 1
ATOM 736 N N . PHE A 1 93 ? 1.084 -17.141 6.230 1.00 10.10 93 PHE A N 1
ATOM 737 C CA . PHE A 1 93 ? 1.000 -18.566 5.921 1.00 10.12 93 PHE A CA 1
ATOM 738 C C . PHE A 1 93 ? 1.069 -18.840 4.424 1.00 12.38 93 PHE A C 1
ATOM 739 O O . PHE A 1 93 ? 1.367 -19.974 4.024 1.00 13.61 93 PHE A O 1
ATOM 747 N N . LEU A 1 94 ? 0.833 -17.830 3.585 1.00 12.29 94 LEU A N 1
ATOM 748 C CA . LEU A 1 94 ? 0.960 -18.046 2.147 1.00 12.05 94 LEU A CA 1
ATOM 749 C C . LEU A 1 94 ? 2.387 -18.386 1.737 1.00 14.98 94 LEU A C 1
ATOM 750 O O . LEU A 1 94 ? 2.591 -18.972 0.668 1.00 17.27 94 LEU A O 1
ATOM 755 N N . ASP A 1 95 ? 3.376 -18.025 2.548 1.00 14.61 95 ASP A N 1
ATOM 756 C CA . ASP A 1 95 ? 4.760 -18.382 2.272 1.00 16.30 95 ASP A CA 1
ATOM 757 C C . ASP A 1 95 ? 5.147 -19.719 2.883 1.00 16.70 95 ASP A C 1
ATOM 758 O O . ASP A 1 95 ? 6.318 -20.107 2.805 1.00 18.83 95 ASP A O 1
ATOM 763 N N . MET A 1 96 ? 4.190 -20.428 3.484 1.00 12.96 96 MET A N 1
ATOM 764 C CA . MET A 1 96 ? 4.456 -21.663 4.208 1.00 13.13 96 MET A CA 1
ATOM 765 C C . MET A 1 96 ? 3.592 -22.806 3.684 1.00 15.00 96 MET A C 1
ATOM 766 O O . MET A 1 96 ? 3.291 -23.752 4.420 1.00 17.46 96 MET A O 1
ATOM 771 N N . GLY A 1 97 ? 3.195 -22.739 2.413 1.00 14.51 97 GLY A N 1
ATOM 772 C CA . GLY A 1 97 ? 2.467 -23.813 1.762 1.00 14.76 97 GLY A CA 1
ATOM 773 C C . GLY A 1 97 ? 0.958 -23.672 1.760 1.00 13.50 97 GLY A C 1
ATOM 774 O O . GLY A 1 97 ? 0.277 -24.483 1.115 1.00 14.50 97 GLY A O 1
ATOM 775 N N . PHE A 1 98 ? 0.413 -22.677 2.455 1.00 12.70 98 PHE A N 1
ATOM 776 C CA . PHE A 1 98 ? -1.026 -22.467 2.464 1.00 12.26 98 PHE A CA 1
ATOM 777 C C . PHE A 1 98 ? -1.434 -21.684 1.221 1.00 16.56 98 PHE A C 1
ATOM 778 O O . PHE A 1 98 ? -0.854 -20.636 0.920 1.00 16.87 98 PHE A O 1
ATOM 786 N N . ARG A 1 99 ? -2.429 -22.186 0.489 1.00 11.96 99 ARG A N 1
ATOM 787 C CA . ARG A 1 99 ? -2.932 -21.438 -0.660 1.00 12.91 99 ARG A CA 1
ATOM 788 C C . ARG A 1 99 ? -4.040 -20.473 -0.284 1.00 12.93 99 ARG A C 1
ATOM 789 O O . ARG A 1 99 ? -4.215 -19.458 -0.965 1.00 15.54 99 ARG A O 1
ATOM 797 N N . VAL A 1 100 ? -4.797 -20.773 0.770 1.00 11.99 100 VAL A N 1
ATOM 798 C CA . VAL A 1 100 ? -5.819 -19.880 1.313 1.00 12.78 100 VAL A CA 1
ATOM 799 C C . VAL A 1 100 ? -5.715 -19.924 2.830 1.00 12.54 100 VAL A C 1
ATOM 800 O O . VAL A 1 100 ? -5.536 -20.996 3.413 1.00 11.48 100 VAL A O 1
ATOM 804 N N . PHE A 1 101 ? -5.801 -18.765 3.480 1.00 11.27 101 PHE A N 1
ATOM 805 C CA . PHE A 1 101 ? -5.764 -18.734 4.943 1.00 10.28 101 PHE A CA 1
ATOM 806 C C . PHE A 1 101 ? -6.750 -17.673 5.418 1.00 12.94 101 PHE A C 1
ATOM 807 O O . PHE A 1 101 ? -6.454 -16.473 5.360 1.00 13.14 101 PHE A O 1
ATOM 815 N N . ASP A 1 102 ? -7.910 -18.118 5.896 1.00 9.49 102 ASP A N 1
ATOM 816 C CA . ASP A 1 102 ? -8.989 -17.235 6.307 1.00 8.97 102 ASP A CA 1
ATOM 817 C C . ASP A 1 102 ? -9.219 -17.335 7.808 1.00 10.36 102 ASP A C 1
ATOM 818 O O . ASP A 1 102 ? -9.076 -18.405 8.410 1.00 13.04 102 ASP A O 1
ATOM 823 N N . VAL A 1 103 ? -9.605 -16.212 8.404 1.00 8.46 103 VAL A N 1
ATOM 824 C CA . VAL A 1 103 ? -10.113 -16.188 9.767 1.00 9.30 103 VAL A CA 1
ATOM 825 C C . VAL A 1 103 ? -11.527 -15.630 9.719 1.00 12.51 103 VAL A C 1
ATOM 826 O O . VAL A 1 103 ? -11.774 -14.613 9.059 1.00 12.59 103 VAL A O 1
ATOM 830 N N . ILE A 1 104 ? -12.453 -16.298 10.403 1.00 10.59 104 ILE A N 1
ATOM 831 C CA . ILE A 1 104 ? -13.870 -15.961 10.344 1.00 12.87 104 ILE A CA 1
ATOM 832 C C . ILE A 1 104 ? -14.379 -15.778 11.765 1.00 13.65 104 ILE A C 1
ATOM 833 O O . ILE A 1 104 ? -14.272 -16.696 12.587 1.00 12.19 104 ILE A O 1
ATOM 838 N N . PHE A 1 105 ? -14.936 -14.605 12.053 1.00 12.14 105 PHE A N 1
ATOM 839 C CA . PHE A 1 105 ? -15.557 -14.321 13.340 1.00 11.83 105 PHE A CA 1
ATOM 840 C C . PHE A 1 105 ? -17.064 -14.259 13.141 1.00 12.64 105 PHE A C 1
ATOM 841 O O . PHE A 1 105 ? -17.551 -13.438 12.361 1.00 13.78 105 PHE A O 1
ATOM 849 N N . LYS A 1 106 ? -17.801 -15.100 13.860 1.00 11.40 106 LYS A N 1
ATOM 850 C CA . LYS A 1 106 ? -19.257 -15.092 13.812 1.00 11.62 106 LYS A CA 1
ATOM 851 C C . LYS A 1 106 ? -19.797 -14.927 15.224 1.00 11.93 106 LYS A C 1
ATOM 852 O O . LYS A 1 106 ? -19.415 -15.675 16.131 1.00 13.16 106 LYS A O 1
ATOM 858 N N . ILE A 1 107 ? -20.665 -13.941 15.422 1.00 10.83 107 ILE A N 1
ATOM 859 C CA . ILE A 1 107 ? -21.247 -13.691 16.737 1.00 10.91 107 ILE A CA 1
ATOM 860 C C . ILE A 1 107 ? -22.677 -14.210 16.718 1.00 13.51 107 ILE A C 1
ATOM 861 O O . ILE A 1 107 ? -23.519 -13.712 15.964 1.00 15.39 107 ILE A O 1
ATOM 866 N N . ILE A 1 108 ? -22.948 -15.213 17.547 1.00 11.32 108 ILE A N 1
ATOM 867 C CA . ILE A 1 108 ? -24.191 -15.978 17.513 1.00 14.59 108 ILE A CA 1
ATOM 868 C C . ILE A 1 108 ? -25.054 -15.565 18.698 1.00 16.68 108 ILE A C 1
ATOM 869 O O . ILE A 1 108 ? -24.578 -15.549 19.837 1.00 14.89 108 ILE A O 1
ATOM 874 N N . GLU A 1 109 ? -26.313 -15.212 18.432 1.00 16.50 109 GLU A N 1
ATOM 875 C CA . GLU A 1 109 ? -27.226 -14.914 19.528 1.00 19.33 109 GLU A CA 1
ATOM 876 C C . GLU A 1 109 ? -27.523 -16.186 20.303 1.00 20.52 109 GLU A C 1
ATOM 877 O O . GLU A 1 109 ? -27.934 -17.199 19.728 1.00 20.83 109 GLU A O 1
ATOM 883 N N . LYS A 1 110 ? -27.339 -16.134 21.615 1.00 16.27 110 LYS A N 1
ATOM 884 C CA . LYS A 1 110 ? -27.791 -17.226 22.468 1.00 17.83 110 LYS A CA 1
ATOM 885 C C . LYS A 1 110 ? -29.160 -16.908 23.054 1.00 19.30 110 LYS A C 1
ATOM 886 O O . LYS A 1 110 ? -30.109 -17.683 22.897 1.00 20.31 110 LYS A O 1
ATOM 892 N N . ASP A 1 111 ? -29.267 -15.787 23.756 1.00 17.05 111 ASP A N 1
ATOM 893 C CA . ASP A 1 111 ? -30.547 -15.215 24.138 1.00 16.62 111 ASP A CA 1
ATOM 894 C C . ASP A 1 111 ? -30.400 -13.697 24.088 1.00 18.94 111 ASP A C 1
ATOM 895 O O . ASP A 1 111 ? -29.416 -13.172 23.560 1.00 20.34 111 ASP A O 1
ATOM 900 N N . ALA A 1 112 ? -31.380 -12.981 24.640 1.00 19.82 112 ALA A N 1
ATOM 901 C CA . ALA A 1 112 ? -31.372 -11.528 24.499 1.00 22.95 112 ALA A CA 1
ATOM 902 C C . ALA A 1 112 ? -30.141 -10.890 25.138 1.00 24.85 112 ALA A C 1
ATOM 903 O O . ALA A 1 112 ? -29.764 -9.773 24.763 1.00 27.67 112 ALA A O 1
ATOM 905 N N . CYS A 1 113 ? -29.532 -11.548 26.127 1.00 18.28 113 CYS A N 1
ATOM 906 C CA . CYS A 1 113 ? -28.451 -10.942 26.899 1.00 24.09 113 CYS A CA 1
ATOM 907 C C . CYS A 1 113 ? -27.143 -11.737 26.874 1.00 17.00 113 CYS A C 1
ATOM 908 O O . CYS A 1 113 ? -26.259 -11.488 27.705 1.00 17.19 113 CYS A O 1
ATOM 911 N N . SER A 1 114 ? -27.011 -12.719 25.989 1.00 16.23 114 SER A N 1
ATOM 912 C CA . SER A 1 114 ? -25.792 -13.514 25.935 1.00 13.78 114 SER A CA 1
ATOM 913 C C . SER A 1 114 ? -25.567 -13.958 24.497 1.00 13.35 114 SER A C 1
ATOM 914 O O . SER A 1 114 ? -26.500 -14.020 23.691 1.00 15.55 114 SER A O 1
ATOM 917 N N . CYS A 1 115 ? -24.312 -14.251 24.172 1.00 12.50 115 CYS A N 1
ATOM 918 C CA . CYS A 1 115 ? -23.968 -14.629 22.810 1.00 10.53 115 CYS A CA 1
ATOM 919 C C . CYS A 1 115 ? -22.797 -15.600 22.820 1.00 13.29 115 CYS A C 1
ATOM 920 O O . CYS A 1 115 ? -22.201 -15.884 23.859 1.00 14.71 115 CYS A O 1
ATOM 923 N N . ILE A 1 116 ? -22.464 -16.101 21.633 1.00 11.31 116 ILE A N 1
ATOM 924 C CA . ILE A 1 116 ? -21.319 -16.984 21.442 1.00 14.10 116 ILE A CA 1
ATOM 925 C C . ILE A 1 116 ? -20.404 -16.344 20.411 1.00 13.61 116 ILE A C 1
ATOM 926 O O . ILE A 1 116 ? -20.856 -15.972 19.320 1.00 13.42 116 ILE A O 1
ATOM 931 N N . ILE A 1 117 ? -19.125 -16.222 20.749 1.00 11.72 117 ILE A N 1
ATOM 932 C CA . ILE A 1 117 ? -18.109 -15.794 19.794 1.00 9.93 117 ILE A CA 1
ATOM 933 C C . ILE A 1 117 ? -17.553 -17.062 19.170 1.00 12.17 117 ILE A C 1
ATOM 934 O O . ILE A 1 117 ? -16.885 -17.848 19.848 1.00 12.47 117 ILE A O 1
ATOM 939 N N . ARG A 1 118 ? -17.827 -17.271 17.886 1.00 12.12 118 ARG A N 1
ATOM 940 C CA . ARG A 1 118 ? -17.272 -18.406 17.160 1.00 12.94 118 ARG A CA 1
ATOM 941 C C . ARG A 1 118 ? -16.122 -17.910 16.297 1.00 12.09 118 ARG A C 1
ATOM 942 O O . ARG A 1 118 ? -16.327 -17.085 15.400 1.00 14.29 118 ARG A O 1
ATOM 950 N N . SER A 1 119 ? -14.916 -18.398 16.572 1.00 10.58 119 SER A N 1
ATOM 951 C CA . SER A 1 119 ? -13.728 -17.988 15.834 1.00 11.40 119 SER A CA 1
ATOM 952 C C . SER A 1 119 ? -13.211 -19.180 15.040 1.00 12.25 119 SER A C 1
ATOM 953 O O . SER A 1 119 ? -12.832 -20.201 15.623 1.00 11.43 119 SER A O 1
ATOM 956 N N . THR A 1 120 ? -13.221 -19.056 13.717 1.00 10.67 120 THR A N 1
ATOM 957 C CA . THR A 1 120 ? -12.834 -20.139 12.817 1.00 10.19 120 THR A CA 1
ATOM 958 C C . THR A 1 120 ? -11.585 -19.729 12.058 1.00 12.09 120 THR A C 1
ATOM 959 O O . THR A 1 120 ? -11.497 -18.598 11.566 1.00 14.27 120 THR A O 1
ATOM 963 N N . THR A 1 121 ? -10.619 -20.639 11.979 1.00 11.72 121 THR A N 1
ATOM 964 C CA . THR A 1 121 ? -9.468 -20.484 11.105 1.00 11.20 121 THR A CA 1
ATOM 965 C C . THR A 1 121 ? -9.589 -21.556 10.034 1.00 13.27 121 THR A C 1
ATOM 966 O O . THR A 1 121 ? -9.571 -22.749 10.353 1.00 16.07 121 THR A O 1
ATOM 970 N N . ALA A 1 122 ? -9.711 -21.145 8.773 1.00 10.81 122 ALA A N 1
ATOM 971 C CA . ALA A 1 122 ? -9.990 -22.090 7.695 1.00 11.25 122 ALA A CA 1
ATOM 972 C C . ALA A 1 122 ? -8.920 -21.954 6.628 1.00 12.79 122 ALA A C 1
ATOM 973 O O . ALA A 1 122 ? -8.572 -20.836 6.239 1.00 14.12 122 ALA A O 1
ATOM 975 N N . PHE A 1 123 ? -8.401 -23.082 6.146 1.00 11.12 123 PHE A N 1
ATOM 976 C CA . PHE A 1 123 ? -7.280 -22.989 5.225 1.00 11.76 123 PHE A CA 1
ATOM 977 C C . PHE A 1 123 ? -7.320 -24.107 4.191 1.00 11.03 123 PHE A C 1
ATOM 978 O O . PHE A 1 123 ? -7.991 -25.134 4.356 1.00 11.18 123 PHE A O 1
ATOM 986 N N . GLU A 1 124 ? -6.566 -23.882 3.123 1.00 10.24 124 GLU A N 1
ATOM 987 C CA . GLU A 1 124 ? -6.210 -24.902 2.150 1.00 12.63 124 GLU A CA 1
ATOM 988 C C . GLU A 1 124 ? -4.691 -24.967 2.089 1.00 14.94 124 GLU A C 1
ATOM 989 O O . GLU A 1 124 ? -4.027 -23.938 1.909 1.00 13.72 124 GLU A O 1
ATOM 995 N N . LEU A 1 125 ? -4.144 -26.174 2.218 1.00 14.49 125 LEU A N 1
ATOM 996 C CA . LEU A 1 125 ? -2.719 -26.369 2.445 1.00 12.79 125 LEU A CA 1
ATOM 997 C C . LEU A 1 125 ? -2.156 -27.393 1.471 1.00 14.44 125 LEU A C 1
ATOM 998 O O . LEU A 1 125 ? -2.735 -28.471 1.290 1.00 14.87 125 LEU A O 1
ATOM 1003 N N . ASP A 1 126 ? -1.021 -27.056 0.864 1.00 12.17 126 ASP A N 1
ATOM 1004 C CA . ASP A 1 126 ? -0.338 -27.973 -0.039 1.00 15.71 126 ASP A CA 1
ATOM 1005 C C . ASP A 1 126 ? 0.100 -29.207 0.744 1.00 13.82 126 ASP A C 1
ATOM 1006 O O . ASP A 1 126 ? 0.697 -29.097 1.820 1.00 14.46 126 ASP A O 1
ATOM 1011 N N . GLU A 1 127 ? -0.191 -30.391 0.196 1.00 18.04 127 GLU A N 1
ATOM 1012 C CA . GLU A 1 127 ? 0.115 -31.622 0.920 1.00 20.20 127 GLU A CA 1
ATOM 1013 C C . GLU A 1 127 ? 1.614 -31.815 1.119 1.00 17.56 127 GLU A C 1
ATOM 1014 O O . GLU A 1 127 ? 2.031 -32.422 2.110 1.00 17.18 127 GLU A O 1
ATOM 1020 N N . LYS A 1 128 ? 2.443 -31.288 0.216 1.00 17.86 128 LYS A N 1
ATOM 1021 C CA . LYS A 1 128 ? 3.880 -31.330 0.455 1.00 22.45 128 LYS A CA 1
ATOM 1022 C C . LYS A 1 128 ? 4.274 -30.606 1.736 1.00 22.65 128 LYS A C 1
ATOM 1023 O O . LYS A 1 128 ? 5.367 -30.847 2.256 1.00 21.69 128 LYS A O 1
ATOM 1029 N N . PHE A 1 129 ? 3.408 -29.732 2.267 1.00 18.64 129 PHE A N 1
ATOM 1030 C CA . PHE A 1 129 ? 3.664 -29.024 3.516 1.00 17.61 129 PHE A CA 1
ATOM 1031 C C . PHE A 1 129 ? 2.638 -29.374 4.590 1.00 13.99 129 PHE A C 1
ATOM 1032 O O . PHE A 1 129 ? 2.344 -28.553 5.458 1.00 15.81 129 PHE A O 1
ATOM 1040 N N . GLU A 1 130 ? 2.076 -30.590 4.543 1.00 17.13 130 GLU A N 1
ATOM 1041 C CA . GLU A 1 130 ? 0.961 -30.909 5.439 1.00 18.37 130 GLU A CA 1
ATOM 1042 C C . GLU A 1 130 ? 1.326 -30.767 6.909 1.00 17.05 130 GLU A C 1
ATOM 1043 O O . GLU A 1 130 ? 0.462 -30.415 7.719 1.00 17.13 130 GLU A O 1
ATOM 1049 N N . ASN A 1 131 ? 2.586 -31.005 7.285 1.00 16.00 131 ASN A N 1
ATOM 1050 C CA . ASN A 1 131 ? 2.921 -30.899 8.702 1.00 20.89 131 ASN A CA 1
ATOM 1051 C C . ASN A 1 131 ? 2.705 -29.490 9.236 1.00 18.01 131 ASN A C 1
ATOM 1052 O O . ASN A 1 131 ? 2.561 -29.316 10.451 1.00 18.36 131 ASN A O 1
ATOM 1057 N N . ASN A 1 132 ? 2.650 -28.482 8.357 1.00 15.32 132 ASN A N 1
ATOM 1058 C CA . ASN A 1 132 ? 2.387 -27.125 8.825 1.00 15.18 132 ASN A CA 1
ATOM 1059 C C . ASN A 1 132 ? 0.947 -26.942 9.286 1.00 14.19 132 ASN A C 1
ATOM 1060 O O . ASN A 1 132 ? 0.648 -25.932 9.931 1.00 14.24 132 ASN A O 1
ATOM 1065 N N . ALA A 1 133 ? 0.061 -27.901 8.997 1.00 16.22 133 ALA A N 1
ATOM 1066 C CA . ALA A 1 133 ? -1.282 -27.853 9.563 1.00 16.86 133 ALA A CA 1
ATOM 1067 C C . ALA A 1 133 ? -1.229 -27.876 11.082 1.00 16.01 133 ALA A C 1
ATOM 1068 O O . ALA A 1 133 ? -2.138 -27.370 11.750 1.00 14.40 133 ALA A O 1
ATOM 1070 N N . ASN A 1 134 ? -0.190 -28.488 11.646 1.00 16.92 134 ASN A N 1
ATOM 1071 C CA . ASN A 1 134 ? -0.033 -28.557 13.092 1.00 17.76 134 ASN A CA 1
ATOM 1072 C C . ASN A 1 134 ? 0.343 -27.219 13.716 1.00 15.65 134 ASN A C 1
ATOM 1073 O O . ASN A 1 134 ? 0.350 -27.113 14.946 1.00 18.09 134 ASN A O 1
ATOM 1078 N N . LEU A 1 135 ? 0.649 -26.199 12.906 1.00 16.32 135 LEU A N 1
ATOM 1079 C CA . LEU A 1 135 ? 0.857 -24.863 13.450 1.00 13.80 135 LEU A CA 1
ATOM 1080 C C . LEU A 1 135 ? -0.459 -24.215 13.845 1.00 13.94 135 LEU A C 1
ATOM 1081 O O . LEU A 1 135 ? -0.460 -23.243 14.615 1.00 14.90 135 LEU A O 1
ATOM 1086 N N . ILE A 1 136 ? -1.570 -24.733 13.326 1.00 11.05 136 ILE A N 1
ATOM 1087 C CA . ILE A 1 136 ? -2.895 -24.157 13.521 1.00 12.03 136 ILE A CA 1
ATOM 1088 C C . ILE A 1 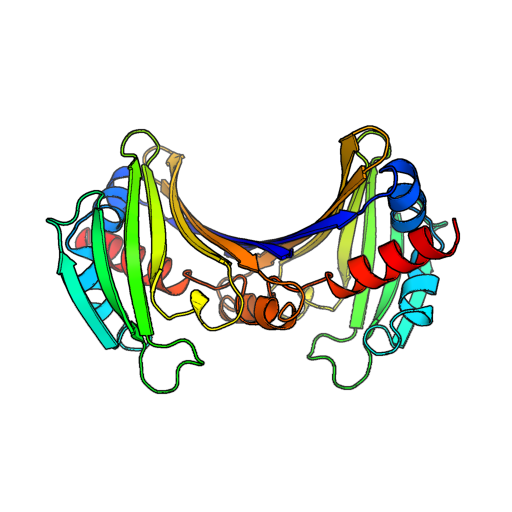136 ? -3.570 -24.963 14.619 1.00 14.09 136 ILE A C 1
ATOM 1089 O O . ILE A 1 136 ? -3.900 -26.138 14.420 1.00 13.41 136 ILE A O 1
ATOM 1094 N N . THR A 1 137 ? -3.797 -24.337 15.774 1.00 14.82 137 THR A N 1
ATOM 1095 C CA . THR A 1 137 ? -4.303 -25.050 16.938 1.00 16.10 137 THR A CA 1
ATOM 1096 C C . THR A 1 137 ? -5.700 -24.565 17.302 1.00 14.20 137 THR A C 1
ATOM 1097 O O . THR A 1 137 ? -6.127 -23.471 16.913 1.00 13.29 137 THR A O 1
ATOM 1101 N N . ALA A 1 138 ? -6.412 -25.411 18.056 1.00 14.50 138 ALA A N 1
ATOM 1102 C CA . ALA A 1 138 ? -7.797 -25.129 18.416 1.00 13.85 138 ALA A CA 1
ATOM 1103 C C . ALA A 1 138 ? -7.930 -23.885 19.281 1.00 15.30 138 ALA A C 1
ATOM 1104 O O . ALA A 1 138 ? -9.038 -23.355 19.410 1.00 18.97 138 ALA A O 1
ATOM 1106 N N . GLY A 1 139 ? -6.837 -23.428 19.889 1.00 13.92 139 GLY A N 1
ATOM 1107 C CA . GLY A 1 139 ? -6.832 -22.194 20.646 1.00 14.15 139 GLY A CA 1
ATOM 1108 C C . GLY A 1 139 ? -6.661 -20.930 19.834 1.00 15.82 139 GLY A C 1
ATOM 1109 O O . GLY A 1 139 ? -6.729 -19.839 20.413 1.00 18.29 139 GLY A O 1
ATOM 1110 N N . ASN A 1 140 ? -6.411 -21.040 18.527 1.00 13.29 140 ASN A N 1
ATOM 1111 C CA . ASN A 1 140 ? -6.201 -19.851 17.705 1.00 13.79 140 ASN A CA 1
ATOM 1112 C C . ASN A 1 140 ? -7.388 -18.904 17.832 1.00 15.15 140 ASN A C 1
ATOM 1113 O O . ASN A 1 140 ? -8.543 -19.317 17.687 1.00 15.70 140 ASN A O 1
ATOM 1118 N N . LEU A 1 141 ? -7.092 -17.631 18.098 1.00 13.46 141 LEU A N 1
ATOM 1119 C CA . LEU A 1 141 ? -8.023 -16.500 18.199 1.00 15.26 141 LEU A CA 1
ATOM 1120 C C . LEU A 1 141 ? -8.815 -16.502 19.504 1.00 13.37 141 LEU A C 1
ATOM 1121 O O . LEU A 1 141 ? -9.608 -15.571 19.728 1.00 11.82 141 LEU A O 1
ATOM 1126 N N . TRP A 1 142 ? -8.623 -17.492 20.381 1.00 12.11 142 TRP A N 1
ATOM 1127 C CA . TRP A 1 142 ? -9.313 -17.481 21.667 1.00 13.81 142 TRP A CA 1
ATOM 1128 C C . TRP A 1 142 ? -8.886 -16.286 22.512 1.00 14.29 142 TRP A C 1
ATOM 1129 O O . TRP A 1 142 ? -9.720 -15.640 23.164 1.00 12.73 142 TRP A O 1
ATOM 1140 N N . GLY A 1 143 ? -7.592 -15.965 22.498 1.00 13.77 143 GLY A N 1
ATOM 1141 C CA . GLY A 1 143 ? -7.115 -14.819 23.254 1.00 15.22 143 GLY A CA 1
ATOM 1142 C C . GLY A 1 143 ? -7.770 -13.516 22.823 1.00 13.59 143 GLY A C 1
ATOM 1143 O O . GLY A 1 143 ? -8.049 -12.655 23.655 1.00 12.88 143 GLY A O 1
ATOM 1144 N N . ALA A 1 144 ? -8.020 -13.364 21.519 1.00 13.84 144 ALA A N 1
ATOM 1145 C CA . ALA A 1 144 ? -8.712 -12.168 21.031 1.00 13.50 144 ALA A CA 1
ATOM 1146 C C . ALA A 1 144 ? -10.159 -12.128 21.506 1.00 14.64 144 ALA A C 1
ATOM 1147 O O . ALA A 1 144 ? -10.664 -11.065 21.887 1.00 13.47 144 ALA A O 1
ATOM 1149 N N . ALA A 1 145 ? -10.844 -13.276 21.493 1.00 12.39 145 ALA A N 1
ATOM 1150 C CA . ALA A 1 145 ? -12.201 -13.316 22.021 1.00 12.60 145 ALA A CA 1
ATOM 1151 C C . ALA A 1 145 ? -12.195 -12.917 23.479 1.00 13.94 145 ALA A C 1
ATOM 1152 O O . ALA A 1 145 ? -13.097 -12.217 23.959 1.00 13.70 145 ALA A O 1
ATOM 1154 N N . LYS A 1 146 ? -11.155 -13.326 24.190 1.00 13.12 146 LYS A N 1
ATOM 1155 C CA . LYS A 1 146 ? -11.089 -13.020 25.597 1.00 15.37 146 LYS A CA 1
ATOM 1156 C C . LYS A 1 146 ? -10.857 -11.530 25.812 1.00 15.34 146 LYS A C 1
ATOM 1157 O O . LYS A 1 146 ? -11.486 -10.907 26.677 1.00 15.22 146 LYS A O 1
ATOM 1163 N N . ALA A 1 147 ? -9.969 -10.941 25.011 1.00 13.91 147 ALA A N 1
ATOM 1164 C CA . ALA A 1 147 ? -9.639 -9.529 25.153 1.00 12.18 147 ALA A CA 1
ATOM 1165 C C . ALA A 1 147 ? -10.815 -8.646 24.763 1.00 12.63 147 ALA A C 1
ATOM 1166 O O . ALA A 1 147 ? -11.106 -7.657 25.443 1.00 12.27 147 ALA A O 1
ATOM 1168 N N . ILE A 1 148 ? -11.509 -8.993 23.679 1.00 12.47 148 ILE A N 1
ATOM 1169 C CA . ILE A 1 148 ? -12.603 -8.147 23.203 1.00 9.83 148 ILE A CA 1
ATOM 1170 C C . ILE A 1 148 ? -13.805 -8.249 24.134 1.00 11.47 148 ILE A C 1
ATOM 1171 O O . ILE A 1 148 ? -14.415 -7.238 24.496 1.00 13.04 148 ILE A O 1
ATOM 1176 N N . SER A 1 149 ? -14.186 -9.469 24.518 1.00 10.61 149 SER A N 1
ATOM 1177 C CA . SER A 1 149 ? -15.273 -9.616 25.483 1.00 13.54 149 SER A CA 1
ATOM 1178 C C . SER A 1 149 ? -14.967 -8.861 26.774 1.00 11.87 149 SER A C 1
ATOM 1179 O O . SER A 1 149 ? -15.840 -8.180 27.322 1.00 14.30 149 SER A O 1
ATOM 1182 N N . ASN A 1 150 ? -13.728 -8.959 27.266 1.00 14.00 150 ASN A N 1
ATOM 1183 C CA . ASN A 1 150 ? -13.345 -8.245 28.485 1.00 15.06 150 ASN A CA 1
ATOM 1184 C C . ASN A 1 150 ? -13.472 -6.733 28.302 1.00 16.09 150 ASN A C 1
ATOM 1185 O O . ASN A 1 150 ? -13.948 -6.025 29.197 1.00 15.63 150 ASN A O 1
ATOM 1190 N N . TYR A 1 151 ? -13.031 -6.225 27.149 1.00 12.71 151 TYR A N 1
ATOM 1191 C CA . TYR A 1 151 ? -13.161 -4.799 26.862 1.00 12.63 151 TYR A CA 1
ATOM 1192 C C . TYR A 1 151 ? -14.617 -4.353 26.926 1.00 14.32 151 TYR A C 1
ATOM 1193 O O . TYR A 1 151 ? -14.936 -3.313 27.522 1.00 16.11 151 TYR A O 1
ATOM 1202 N N . VAL A 1 152 ? -15.518 -5.140 26.341 1.00 14.67 152 VAL A N 1
ATOM 1203 C CA . VAL A 1 152 ? -16.925 -4.763 26.324 1.00 12.45 152 VAL A CA 1
ATOM 1204 C C . VAL A 1 152 ? -17.522 -4.862 27.724 1.00 15.57 152 VAL A C 1
ATOM 1205 O O . VAL A 1 152 ? -18.260 -3.971 28.162 1.00 19.50 152 VAL A O 1
ATOM 1209 N N . ILE A 1 153 ? -17.205 -5.935 28.449 1.00 15.08 153 ILE A N 1
ATOM 1210 C CA . ILE A 1 153 ? -17.810 -6.155 29.762 1.00 18.53 153 ILE A CA 1
ATOM 1211 C C . ILE A 1 153 ? -17.384 -5.070 30.743 1.00 20.43 153 ILE A C 1
ATOM 1212 O O . ILE A 1 153 ? -18.207 -4.483 31.461 1.00 20.10 153 ILE A O 1
ATOM 1217 N N . GLN A 1 154 ? -16.085 -4.827 30.842 1.00 22.06 154 GLN A N 1
ATOM 1218 C CA . GLN A 1 154 ? -15.632 -3.872 31.844 1.00 28.43 154 GLN A CA 1
ATOM 1219 C C . GLN A 1 154 ? -16.026 -2.442 31.505 1.00 24.79 154 GLN A C 1
ATOM 1220 O O . GLN A 1 154 ? -16.208 -1.610 32.406 1.00 24.68 154 GLN A O 1
ATOM 1226 N N . ASN A 1 155 ? -16.176 -2.132 30.221 1.00 22.28 155 ASN A N 1
ATOM 1227 C CA . ASN A 1 155 ? -16.626 -0.786 29.897 1.00 25.40 155 ASN A CA 1
ATOM 1228 C C . ASN A 1 155 ? -18.091 -0.577 30.264 1.00 30.64 155 ASN A C 1
ATOM 1229 O O . ASN A 1 155 ? -18.498 0.559 30.523 1.00 34.09 155 ASN A O 1
ATOM 1234 N N . LYS A 1 156 ? -18.893 -1.646 30.306 1.00 29.75 156 LYS A N 1
ATOM 1235 C CA . LYS A 1 156 ? -20.263 -1.497 30.787 1.00 36.34 156 LYS A CA 1
ATOM 1236 C C . LYS A 1 156 ? -20.288 -1.306 32.293 1.00 40.42 156 LYS A C 1
ATOM 1237 O O . LYS A 1 156 ? -21.175 -0.621 32.818 1.00 43.29 156 LYS A O 1
ATOM 1243 N N . SER A 1 157 ? -19.337 -1.915 32.995 1.00 41.91 157 SER A N 1
ATOM 1244 C CA . SER A 1 157 ? -19.157 -1.692 34.419 1.00 46.67 157 SER A CA 1
ATOM 1245 C C . SER A 1 157 ? -18.681 -0.269 34.689 1.00 48.61 157 SER A C 1
ATOM 1246 O O . SER A 1 157 ? -19.129 0.380 35.636 1.00 50.03 157 SER A O 1
ATOM 1249 N N . MET B 1 1 ? -16.916 -22.860 29.465 1.00 26.77 1 MET B N 1
ATOM 1250 C CA . MET B 1 1 ? -16.106 -23.908 28.849 1.00 29.89 1 MET B CA 1
ATOM 1251 C C . MET B 1 1 ? -15.542 -23.483 27.510 1.00 27.13 1 MET B C 1
ATOM 1252 O O . MET B 1 1 ? -16.119 -22.636 26.822 1.00 31.86 1 MET B O 1
ATOM 1257 N N . VAL B 1 2 ? -14.420 -24.077 27.128 1.00 22.42 2 VAL B N 1
ATOM 1258 C CA . VAL B 1 2 ? -13.927 -23.939 25.769 1.00 19.25 2 VAL B CA 1
ATOM 1259 C C . VAL B 1 2 ? -14.598 -25.040 24.950 1.00 20.70 2 VAL B C 1
ATOM 1260 O O . VAL B 1 2 ? -14.348 -26.230 25.189 1.00 18.85 2 VAL B O 1
ATOM 1264 N N . ILE B 1 3 ? -15.463 -24.629 23.997 1.00 14.89 3 ILE B N 1
ATOM 1265 C CA . ILE B 1 3 ? -16.062 -25.497 22.976 1.00 16.04 3 ILE B CA 1
ATOM 1266 C C . ILE B 1 3 ? -15.149 -25.409 21.761 1.00 15.35 3 ILE B C 1
ATOM 1267 O O . ILE B 1 3 ? -14.928 -24.315 21.231 1.00 15.49 3 ILE B O 1
ATOM 1272 N N . GLY B 1 4 ? -14.654 -26.542 21.271 1.00 13.12 4 GLY B N 1
ATOM 1273 C CA . GLY B 1 4 ? -13.689 -26.449 20.188 1.00 15.59 4 GLY B CA 1
ATOM 1274 C C . GLY B 1 4 ? -13.631 -27.677 19.308 1.00 13.47 4 GLY B C 1
ATOM 1275 O O . GLY B 1 4 ? -13.987 -28.779 19.729 1.00 15.54 4 GLY B O 1
ATOM 1276 N N . ARG B 1 5 ? -13.190 -27.476 18.057 1.00 11.24 5 ARG B N 1
ATOM 1277 C CA . ARG B 1 5 ? -13.004 -28.615 17.153 1.00 13.08 5 ARG B CA 1
ATOM 1278 C C . ARG B 1 5 ? -11.910 -28.288 16.140 1.00 15.89 5 ARG B C 1
ATOM 1279 O O . ARG B 1 5 ? -11.676 -27.121 15.815 1.00 16.04 5 ARG B O 1
ATOM 1287 N N . VAL B 1 6 ? -11.196 -29.321 15.689 1.00 12.62 6 VAL B N 1
ATOM 1288 C CA . VAL B 1 6 ? -10.344 -29.215 14.508 1.00 12.52 6 VAL B CA 1
ATOM 1289 C C . VAL B 1 6 ? -10.838 -30.230 13.487 1.00 12.87 6 VAL B C 1
ATOM 1290 O O . VAL B 1 6 ? -11.383 -31.280 13.838 1.00 11.83 6 VAL B O 1
ATOM 1294 N N . VAL B 1 7 ? -10.721 -29.878 12.213 1.00 12.14 7 VAL B N 1
ATOM 1295 C CA . VAL B 1 7 ? -11.221 -30.720 11.133 1.00 10.96 7 VAL B CA 1
ATOM 1296 C C . VAL B 1 7 ? -10.225 -30.682 9.987 1.00 12.38 7 VAL B C 1
ATOM 1297 O O . VAL B 1 7 ? -9.728 -29.608 9.629 1.00 13.78 7 VAL B O 1
ATOM 1301 N N . ASN B 1 8 ? -9.921 -31.840 9.405 1.00 10.67 8 ASN B N 1
ATOM 1302 C CA . ASN B 1 8 ? -9.248 -31.847 8.114 1.00 9.46 8 ASN B CA 1
ATOM 1303 C C . ASN B 1 8 ? -9.995 -32.776 7.168 1.00 11.93 8 ASN B C 1
ATOM 1304 O O . ASN B 1 8 ? -10.738 -33.670 7.591 1.00 11.24 8 ASN B O 1
ATOM 1309 N N . GLU B 1 9 ? -9.818 -32.524 5.873 1.00 9.93 9 GLU B N 1
ATOM 1310 C CA . GLU B 1 9 ? -10.519 -33.252 4.820 1.00 12.67 9 GLU B CA 1
ATOM 1311 C C . GLU B 1 9 ? -9.535 -33.670 3.739 1.00 13.04 9 GLU B C 1
ATOM 1312 O O . GLU B 1 9 ? -8.785 -32.838 3.216 1.00 13.01 9 GLU B O 1
ATOM 1318 N N . MET B 1 10 ? -9.556 -34.958 3.400 1.00 9.79 10 MET B N 1
ATOM 1319 C CA . MET B 1 10 ? -8.711 -35.541 2.369 1.00 8.15 10 MET B CA 1
ATOM 1320 C C . MET B 1 10 ? -9.592 -36.080 1.252 1.00 9.51 10 MET B C 1
ATOM 1321 O O . MET B 1 10 ? -10.516 -36.858 1.512 1.00 12.48 10 MET B O 1
ATOM 1326 N N . GLU B 1 11 ? -9.316 -35.667 0.017 1.00 10.84 11 GLU B N 1
ATOM 1327 C CA . GLU B 1 11 ? -10.007 -36.235 -1.134 1.00 11.70 11 GLU B CA 1
ATOM 1328 C C . GLU B 1 11 ? -9.351 -37.547 -1.533 1.00 11.51 11 GLU B C 1
ATOM 1329 O O . GLU B 1 11 ? -8.123 -37.627 -1.629 1.00 14.60 11 GLU B O 1
ATOM 1335 N N . VAL B 1 12 ? -10.166 -38.577 -1.760 1.00 10.00 12 VAL B N 1
ATOM 1336 C CA . VAL B 1 12 ? -9.670 -39.900 -2.128 1.00 9.53 12 VAL B CA 1
ATOM 1337 C C . VAL B 1 12 ? -10.422 -40.369 -3.364 1.00 10.83 12 VAL B C 1
ATOM 1338 O O . VAL B 1 12 ? -11.658 -40.337 -3.389 1.00 13.51 12 VAL B O 1
ATOM 1342 N N . GLY B 1 13 ? -9.682 -40.853 -4.363 1.00 11.60 13 GLY B N 1
ATOM 1343 C CA . GLY B 1 13 ? -10.291 -41.328 -5.591 1.00 12.34 13 GLY B CA 1
ATOM 1344 C C . GLY B 1 13 ? -10.749 -42.774 -5.562 1.00 13.33 13 GLY B C 1
ATOM 1345 O O . GLY B 1 13 ? -10.484 -43.526 -6.506 1.00 14.99 13 GLY B O 1
ATOM 1346 N N . VAL B 1 14 ? -11.427 -43.175 -4.492 1.00 10.32 14 VAL B N 1
ATOM 1347 C CA . VAL B 1 14 ? -12.131 -44.461 -4.449 1.00 11.75 14 VAL B CA 1
ATOM 1348 C C . VAL B 1 14 ? -13.527 -44.212 -3.885 1.00 12.58 14 VAL B C 1
ATOM 1349 O O . VAL B 1 14 ? -13.787 -43.163 -3.281 1.00 11.34 14 VAL B O 1
ATOM 1353 N N . PRO B 1 15 ? -14.455 -45.149 -4.094 1.00 12.05 15 PRO B N 1
ATOM 1354 C CA . PRO B 1 15 ? -15.818 -44.948 -3.572 1.00 12.59 15 PRO B CA 1
ATOM 1355 C C . PRO B 1 15 ? -15.845 -44.848 -2.052 1.00 13.46 15 PRO B C 1
ATOM 1356 O O . PRO B 1 15 ? -15.064 -45.495 -1.349 1.00 12.47 15 PRO B O 1
ATOM 1360 N N . ALA B 1 16 ? -16.792 -44.045 -1.552 1.00 10.82 16 ALA B N 1
ATOM 1361 C CA . ALA B 1 16 ? -16.961 -43.878 -0.109 1.00 11.11 16 ALA B CA 1
ATOM 1362 C C . ALA B 1 16 ? -17.109 -45.219 0.602 1.00 11.93 16 ALA B C 1
ATOM 1363 O O . ALA B 1 16 ? -16.611 -45.394 1.722 1.00 11.71 16 ALA B O 1
ATOM 1365 N N . ASP B 1 17 ? -17.803 -46.176 -0.027 1.00 12.91 17 ASP B N 1
ATOM 1366 C CA . ASP B 1 17 ? -18.045 -47.458 0.632 1.00 13.55 17 ASP B CA 1
ATOM 1367 C C . ASP B 1 17 ? -16.737 -48.166 0.964 1.00 10.89 17 ASP B C 1
ATOM 1368 O O . ASP B 1 17 ? -16.619 -48.812 2.011 1.00 11.87 17 ASP B O 1
ATOM 1373 N N . ASP B 1 18 ? -15.741 -48.054 0.085 1.00 12.23 18 ASP B N 1
ATOM 1374 C CA . ASP B 1 18 ? -14.491 -48.778 0.297 1.00 12.56 18 ASP B CA 1
ATOM 1375 C C . ASP B 1 18 ? -13.689 -48.179 1.439 1.00 13.82 18 ASP B C 1
ATOM 1376 O O . ASP B 1 18 ? -13.007 -48.909 2.164 1.00 12.00 18 ASP B O 1
ATOM 1381 N N . ILE B 1 19 ? -13.761 -46.858 1.613 1.00 10.63 19 ILE B N 1
ATOM 1382 C CA . ILE B 1 19 ? -13.060 -46.219 2.722 1.00 9.57 19 ILE B CA 1
ATOM 1383 C C . ILE B 1 19 ? -13.821 -46.427 4.024 1.00 11.62 19 ILE B C 1
ATOM 1384 O O . ILE B 1 19 ? -13.222 -46.724 5.063 1.00 9.36 19 ILE B O 1
ATOM 1389 N N . TRP B 1 20 ? -15.148 -46.268 3.993 1.00 11.89 20 TRP B N 1
ATOM 1390 C CA . TRP B 1 20 ? -15.948 -46.488 5.196 1.00 8.55 20 TRP B CA 1
ATOM 1391 C C . TRP B 1 20 ? -15.857 -47.932 5.671 1.00 10.98 20 TRP B C 1
ATOM 1392 O O . TRP B 1 20 ? -15.934 -48.197 6.879 1.00 11.55 20 TRP B O 1
ATOM 1403 N N . ALA B 1 21 ? -15.715 -48.875 4.742 1.00 11.24 21 ALA B N 1
ATOM 1404 C CA . ALA B 1 21 ? -15.601 -50.279 5.131 1.00 11.38 21 ALA B CA 1
ATOM 1405 C C . ALA B 1 21 ? -14.412 -50.510 6.056 1.00 13.14 21 ALA B C 1
ATOM 1406 O O . ALA B 1 21 ? -14.468 -51.392 6.922 1.00 10.83 21 ALA B O 1
ATOM 1408 N N . VAL B 1 22 ? -13.327 -49.755 5.882 1.00 10.52 22 VAL B N 1
ATOM 1409 C CA . VAL B 1 22 ? -12.160 -49.925 6.751 1.00 8.99 22 VAL B CA 1
ATOM 1410 C C . VAL B 1 22 ? -12.257 -49.067 8.010 1.00 9.48 22 VAL B C 1
ATOM 1411 O O . VAL B 1 22 ? -11.966 -49.546 9.108 1.00 9.41 22 VAL B O 1
ATOM 1415 N N . TYR B 1 23 ? -12.666 -47.796 7.897 1.00 9.24 23 TYR B N 1
ATOM 1416 C CA . TYR B 1 23 ? -12.796 -46.968 9.095 1.00 10.21 23 TYR B CA 1
ATOM 1417 C C . TYR B 1 23 ? -13.786 -47.562 10.089 1.00 9.28 23 TYR B C 1
ATOM 1418 O O . TYR B 1 23 ? -13.613 -47.401 11.305 1.00 11.79 23 TYR B O 1
ATOM 1427 N N . SER B 1 24 ? -14.850 -48.199 9.598 1.00 9.59 24 SER B N 1
ATOM 1428 C CA . SER B 1 24 ? -15.848 -48.817 10.464 1.00 10.32 24 SER B CA 1
ATOM 1429 C C . SER B 1 24 ? -15.484 -50.238 10.870 1.00 12.39 24 SER B C 1
ATOM 1430 O O . SER B 1 24 ? -16.189 -50.823 11.698 1.00 12.95 24 SER B O 1
ATOM 1433 N N . SER B 1 25 ? -14.449 -50.817 10.277 1.00 10.21 25 SER B N 1
ATOM 1434 C CA . SER B 1 25 ? -14.117 -52.213 10.543 1.00 9.08 25 SER B CA 1
ATOM 1435 C C . SER B 1 25 ? -13.533 -52.387 11.941 1.00 10.80 25 SER B C 1
ATOM 1436 O O . SER B 1 25 ? -12.646 -51.625 12.344 1.00 10.57 25 SER B O 1
ATOM 1439 N N . PRO B 1 26 ? -13.980 -53.394 12.700 1.00 10.06 26 PRO B N 1
ATOM 1440 C CA . PRO B 1 26 ? -13.316 -53.706 13.977 1.00 11.94 26 PRO B CA 1
ATOM 1441 C C . PRO B 1 26 ? -11.832 -54.052 13.847 1.00 11.43 26 PRO B C 1
ATOM 1442 O O . PRO B 1 26 ? -11.145 -54.121 14.875 1.00 14.12 26 PRO B O 1
ATOM 1446 N N . GLU B 1 27 ? -11.309 -54.264 12.636 1.00 11.29 27 GLU B N 1
ATOM 1447 C CA . GLU B 1 27 ? -9.876 -54.489 12.478 1.00 12.18 27 GLU B CA 1
ATOM 1448 C C . GLU B 1 27 ? -9.064 -53.204 12.532 1.00 14.82 27 GLU B C 1
ATOM 1449 O O . GLU B 1 27 ? -7.830 -53.279 12.566 1.00 14.21 27 GLU B O 1
ATOM 1455 N N . LEU B 1 28 ? -9.715 -52.041 12.510 1.00 11.53 28 LEU B N 1
ATOM 1456 C CA . LEU B 1 28 ? -8.981 -50.779 12.480 1.00 12.78 28 LEU B CA 1
ATOM 1457 C C . LEU B 1 28 ? -7.968 -50.637 13.610 1.00 14.74 28 LEU B C 1
ATOM 1458 O O . LEU B 1 28 ? -6.870 -50.122 13.347 1.00 17.02 28 LEU B O 1
ATOM 1463 N N . PRO B 1 29 ? -8.266 -51.027 14.863 1.00 15.32 29 PRO B N 1
ATOM 1464 C CA . PRO B 1 29 ? -7.226 -50.943 15.911 1.00 17.27 29 PRO B CA 1
ATOM 1465 C C . PRO B 1 29 ? -5.932 -51.664 15.560 1.00 16.22 29 PRO B C 1
ATOM 1466 O O . PRO B 1 29 ? -4.846 -51.197 15.930 1.00 15.99 29 PRO B O 1
ATOM 1470 N N . ARG B 1 30 ? -6.014 -52.792 14.851 1.00 14.51 30 ARG B N 1
ATOM 1471 C CA . ARG B 1 30 ? -4.794 -53.474 14.433 1.00 13.61 30 ARG B CA 1
ATOM 1472 C C . ARG B 1 30 ? -4.109 -52.717 13.303 1.00 10.99 30 ARG B C 1
ATOM 1473 O O . ARG B 1 30 ? -2.881 -52.576 13.300 1.00 12.50 30 ARG B O 1
ATOM 1481 N N . LEU B 1 31 ? -4.884 -52.206 12.342 1.00 10.76 31 LEU B N 1
ATOM 1482 C CA . LEU B 1 31 ? -4.266 -51.489 11.232 1.00 11.58 31 LEU B CA 1
ATOM 1483 C C . LEU B 1 31 ? -3.537 -50.243 11.710 1.00 10.91 31 LEU B C 1
ATOM 1484 O O . LEU B 1 31 ? -2.510 -49.876 11.135 1.00 12.03 31 LEU B O 1
ATOM 1489 N N . PHE B 1 32 ? -4.051 -49.570 12.742 1.00 12.59 32 PHE B N 1
ATOM 1490 C CA . PHE B 1 32 ? -3.368 -48.374 13.234 1.00 11.27 32 PHE B CA 1
ATOM 1491 C C . PHE B 1 32 ? -1.955 -48.704 13.713 1.00 12.83 32 PHE B C 1
ATOM 1492 O O . PHE B 1 32 ? -1.002 -47.969 13.418 1.00 10.37 32 PHE B O 1
ATOM 1500 N N . VAL B 1 33 ? -1.806 -49.791 14.478 1.00 12.01 33 VAL B N 1
ATOM 1501 C CA . VAL B 1 33 ? -0.487 -50.181 14.981 1.00 11.87 33 VAL B CA 1
ATOM 1502 C C . VAL B 1 33 ? 0.380 -50.717 13.851 1.00 11.59 33 VAL B C 1
ATOM 1503 O O . VAL B 1 33 ? 1.588 -50.442 13.779 1.00 11.27 33 VAL B O 1
ATOM 1507 N N . GLN B 1 34 ? -0.223 -51.500 12.956 1.00 10.90 34 GLN B N 1
ATOM 1508 C CA . GLN B 1 34 ? 0.516 -52.103 11.859 1.00 11.76 34 GLN B CA 1
ATOM 1509 C C . GLN B 1 34 ? 1.031 -51.044 10.888 1.00 12.80 34 GLN B C 1
ATOM 1510 O O . GLN B 1 34 ? 2.185 -51.111 10.441 1.00 13.99 34 GLN B O 1
ATOM 1516 N N . LEU B 1 35 ? 0.207 -50.040 10.577 1.00 11.63 35 LEU B N 1
ATOM 1517 C CA . LEU B 1 35 ? 0.568 -49.060 9.559 1.00 11.73 35 LEU B CA 1
ATOM 1518 C C . LEU B 1 35 ? 1.184 -47.784 10.124 1.00 14.97 35 LEU B C 1
ATOM 1519 O O . LEU B 1 35 ? 1.832 -47.048 9.371 1.00 14.06 35 LEU B O 1
ATOM 1524 N N . MET B 1 36 ? 1.002 -47.484 11.413 1.00 12.20 36 MET B N 1
ATOM 1525 C CA . MET B 1 36 ? 1.516 -46.236 11.990 1.00 11.68 36 MET B CA 1
ATOM 1526 C C . MET B 1 36 ? 2.199 -46.510 13.326 1.00 12.61 36 MET B C 1
ATOM 1527 O O . MET B 1 36 ? 1.837 -45.926 14.353 1.00 13.18 36 MET B O 1
ATOM 1532 N N . PRO B 1 37 ? 3.202 -47.388 13.351 1.00 15.58 37 PRO B N 1
ATOM 1533 C CA . PRO B 1 37 ? 3.886 -47.663 14.624 1.00 15.41 37 PRO B CA 1
ATOM 1534 C C . PRO B 1 37 ? 4.614 -46.451 15.171 1.00 18.07 37 PRO B C 1
ATOM 1535 O O . PRO B 1 37 ? 4.918 -46.417 16.372 1.00 19.95 37 PRO B O 1
ATOM 1539 N N . ASN B 1 38 ? 4.892 -45.452 14.332 1.00 13.97 38 ASN B N 1
ATOM 1540 C CA . ASN B 1 38 ? 5.486 -44.206 14.795 1.00 17.77 38 ASN B CA 1
ATOM 1541 C C . ASN B 1 38 ? 4.516 -43.366 15.606 1.00 16.58 38 ASN B C 1
ATOM 1542 O O . ASN B 1 38 ? 4.955 -42.411 16.259 1.00 17.62 38 ASN B O 1
ATOM 1547 N N . VAL B 1 39 ? 3.224 -43.705 15.608 1.00 14.29 39 VAL B N 1
ATOM 1548 C CA . VAL B 1 39 ? 2.209 -43.011 16.372 1.00 15.63 39 VAL B CA 1
ATOM 1549 C C . VAL B 1 39 ? 1.581 -43.917 17.424 1.00 16.79 39 VAL B C 1
ATOM 1550 O O . VAL B 1 39 ? 1.521 -43.577 18.608 1.00 15.83 39 VAL B O 1
ATOM 1554 N N . TYR B 1 40 ? 1.128 -45.107 17.005 1.00 14.01 40 TYR B N 1
ATOM 1555 C CA . TYR B 1 40 ? 0.400 -46.012 17.888 1.00 13.12 40 TYR B CA 1
ATOM 1556 C C . TYR B 1 40 ? 1.317 -47.173 18.237 1.00 17.18 40 TYR B C 1
ATOM 1557 O O . TYR B 1 40 ? 1.631 -48.012 17.382 1.00 17.41 40 TYR B O 1
ATOM 1566 N N . LYS B 1 41 ? 1.703 -47.246 19.511 1.00 14.34 41 LYS B N 1
ATOM 1567 C CA . LYS B 1 41 ? 2.598 -48.305 19.957 1.00 14.77 41 LYS B CA 1
ATOM 1568 C C . LYS B 1 41 ? 1.825 -49.578 20.263 1.00 15.86 41 LYS B C 1
ATOM 1569 O O . LYS B 1 41 ? 2.269 -50.677 19.916 1.00 17.05 41 LYS B O 1
ATOM 1575 N N . LYS B 1 42 ? 0.662 -49.447 20.897 1.00 12.22 42 LYS B N 1
ATOM 1576 C CA . LYS B 1 42 ? -0.106 -50.602 21.335 1.00 12.39 42 LYS B CA 1
ATOM 1577 C C . LYS B 1 42 ? -1.568 -50.202 21.428 1.00 14.61 42 LYS B C 1
ATOM 1578 O O . LYS B 1 42 ? -1.881 -49.138 21.965 1.00 16.76 42 LYS B O 1
ATOM 1584 N N . ILE B 1 43 ? -2.456 -51.032 20.893 1.00 12.01 43 ILE B N 1
ATOM 1585 C CA . ILE B 1 43 ? -3.891 -50.839 21.073 1.00 11.85 43 ILE B CA 1
ATOM 1586 C C . ILE B 1 43 ? -4.494 -52.168 21.497 1.00 13.26 43 ILE B C 1
ATOM 1587 O O . ILE B 1 43 ? -4.422 -53.153 20.750 1.00 15.36 43 ILE B O 1
ATOM 1592 N N . ASP B 1 44 ? -5.085 -52.196 22.691 1.00 9.97 44 ASP B N 1
ATOM 1593 C CA . ASP B 1 44 ? -5.731 -53.383 23.233 1.00 13.47 44 ASP B CA 1
ATOM 1594 C C . ASP B 1 44 ? -7.240 -53.243 23.136 1.00 12.82 44 ASP B C 1
ATOM 1595 O O . ASP B 1 44 ? -7.790 -52.164 23.367 1.00 13.88 44 ASP B O 1
ATOM 1600 N N . ILE B 1 45 ? -7.911 -54.334 22.798 1.00 12.15 45 ILE B N 1
ATOM 1601 C CA . ILE B 1 45 ? -9.366 -54.365 22.822 1.00 11.91 45 ILE B CA 1
ATOM 1602 C C . ILE B 1 45 ? -9.776 -54.864 24.205 1.00 13.65 45 ILE B C 1
ATOM 1603 O O . ILE B 1 45 ? -9.473 -56.000 24.576 1.00 14.80 45 ILE B O 1
ATOM 1608 N N . LEU B 1 46 ? -10.429 -54.007 24.992 1.00 11.91 46 LEU B N 1
ATOM 1609 C CA . LEU B 1 46 ? -10.775 -54.394 26.360 1.00 11.16 46 LEU B CA 1
ATOM 1610 C C . LEU B 1 46 ? -12.137 -55.070 26.458 1.00 14.28 46 LEU B C 1
ATOM 1611 O O . LEU B 1 46 ? -12.317 -55.982 27.273 1.00 15.44 46 LEU B O 1
ATOM 1616 N N . GLN B 1 47 ? -13.099 -54.633 25.654 1.00 13.01 47 GLN B N 1
ATOM 1617 C CA . GLN B 1 47 ? -14.452 -55.156 25.729 1.00 14.24 47 GLN B CA 1
ATOM 1618 C C . GLN B 1 47 ? -15.125 -54.915 24.387 1.00 12.86 47 GLN B C 1
ATOM 1619 O O . GLN B 1 47 ? -14.852 -53.919 23.718 1.00 13.81 47 GLN B O 1
ATOM 1625 N N . GLY B 1 48 ? -15.990 -55.841 23.990 1.00 12.26 48 GLY B N 1
ATOM 1626 C CA . GLY B 1 48 ? -16.826 -55.647 22.825 1.00 13.01 48 GLY B CA 1
ATOM 1627 C C . GLY B 1 48 ? -16.311 -56.385 21.598 1.00 11.72 48 GLY B C 1
ATOM 1628 O O . GLY B 1 48 ? -15.204 -56.931 21.570 1.00 12.56 48 GLY B O 1
ATOM 1629 N N . ASP B 1 49 ? -17.163 -56.406 20.573 1.00 11.32 49 ASP B N 1
ATOM 1630 C CA . ASP B 1 49 ? -16.902 -57.115 19.325 1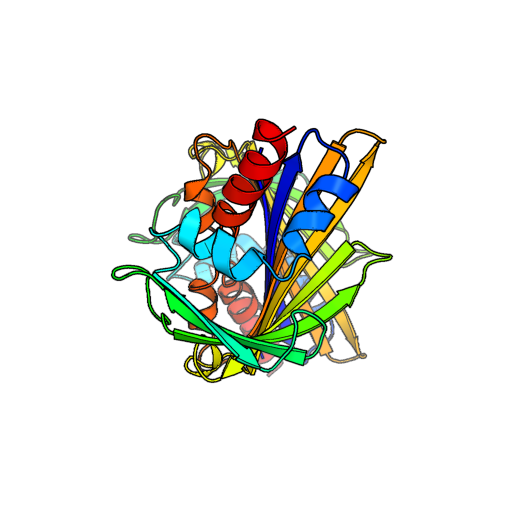.00 14.37 49 ASP B CA 1
ATOM 1631 C C . ASP B 1 49 ? -16.559 -56.184 18.167 1.00 15.97 49 ASP B C 1
ATOM 1632 O O . ASP B 1 49 ? -16.495 -56.641 17.020 1.00 16.36 49 ASP B O 1
ATOM 1637 N N . GLY B 1 50 ? -16.355 -54.892 18.431 1.00 13.55 50 GLY B N 1
ATOM 1638 C CA . GLY B 1 50 ? -16.125 -53.909 17.390 1.00 13.04 50 GLY B CA 1
ATOM 1639 C C . GLY B 1 50 ?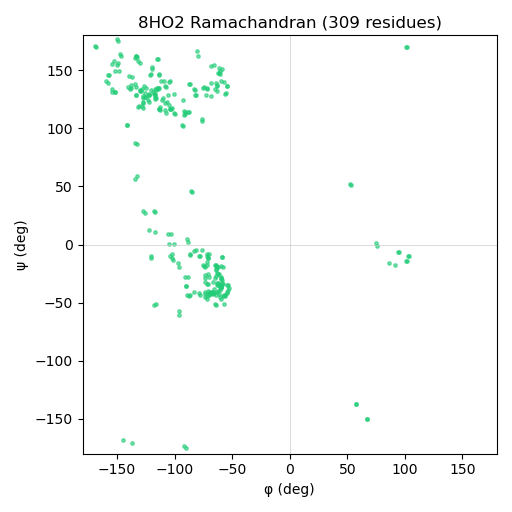 -17.323 -53.032 17.077 1.00 16.15 50 GLY B C 1
ATOM 1640 O O . GLY B 1 50 ? -17.172 -52.041 16.344 1.00 20.21 50 GLY B O 1
ATOM 1641 N N . THR B 1 51 ? -18.501 -53.350 17.616 1.00 13.71 51 THR B N 1
ATOM 1642 C CA . THR B 1 51 ? -19.678 -52.525 17.401 1.00 13.43 51 THR B CA 1
ATOM 1643 C C . THR B 1 51 ? -19.748 -51.473 18.503 1.00 11.42 51 THR B C 1
ATOM 1644 O O . THR B 1 51 ? -18.839 -51.349 19.328 1.00 14.47 51 THR B O 1
ATOM 1648 N N . VAL B 1 52 ? -20.833 -50.692 18.509 1.00 13.57 52 VAL B N 1
ATOM 1649 C CA . VAL B 1 52 ? -20.994 -49.647 19.516 1.00 13.12 52 VAL B CA 1
ATOM 1650 C C . VAL B 1 52 ? -20.859 -50.249 20.908 1.00 14.08 52 VAL B C 1
ATOM 1651 O O . VAL B 1 52 ? -21.395 -51.327 21.198 1.00 14.97 52 VAL B O 1
ATOM 1655 N N . GLY B 1 53 ? -20.115 -49.556 21.771 1.00 13.11 53 GLY B N 1
ATOM 1656 C CA . GLY B 1 53 ? -19.834 -50.023 23.111 1.00 12.03 53 GLY B CA 1
ATOM 1657 C C . GLY B 1 53 ? -18.456 -50.626 23.272 1.00 11.09 53 GLY B C 1
ATOM 1658 O O . GLY B 1 53 ? -18.010 -50.819 24.413 1.00 13.69 53 GLY B O 1
ATOM 1659 N N . THR B 1 54 ? -17.776 -50.931 22.165 1.00 11.66 54 THR B N 1
ATOM 1660 C CA . THR B 1 54 ? -16.428 -51.478 22.227 1.00 9.45 54 THR B CA 1
ATOM 1661 C C . THR B 1 54 ? -15.474 -50.478 22.871 1.00 12.06 54 THR B C 1
ATOM 1662 O O . THR B 1 54 ? -15.520 -49.277 22.586 1.00 12.30 54 THR B O 1
ATOM 1666 N N . VAL B 1 55 ? -14.610 -50.977 23.751 1.00 11.21 55 VAL B N 1
ATOM 1667 C CA . VAL B 1 55 ? -13.650 -50.147 24.469 1.00 10.52 55 VAL B CA 1
ATOM 1668 C C . VAL B 1 55 ? -12.242 -50.574 24.089 1.00 12.16 55 VAL B C 1
ATOM 1669 O O . VAL B 1 55 ? -11.924 -51.769 24.105 1.00 12.72 55 VAL B O 1
ATOM 1673 N N . LEU B 1 56 ? -11.389 -49.592 23.801 1.00 9.50 56 LEU B N 1
ATOM 1674 C CA . LEU B 1 56 ? -9.991 -49.810 23.463 1.00 9.91 56 LEU B CA 1
ATOM 1675 C C . LEU B 1 56 ? -9.095 -49.103 24.471 1.00 10.83 56 LEU B C 1
ATOM 1676 O O . LEU B 1 56 ? -9.456 -48.051 25.014 1.00 13.56 56 LEU B O 1
ATOM 1681 N N . HIS B 1 57 ? -7.903 -49.657 24.674 1.00 9.84 57 HIS B N 1
ATOM 1682 C CA . HIS B 1 57 ? -6.837 -48.992 25.412 1.00 12.06 57 HIS B CA 1
ATOM 1683 C C . HIS B 1 57 ? -5.737 -48.634 24.426 1.00 12.54 57 HIS B C 1
ATOM 1684 O O . HIS B 1 57 ? -5.232 -49.513 23.720 1.00 12.17 57 HIS B O 1
ATOM 1691 N N . ILE B 1 58 ? -5.374 -47.352 24.381 1.00 10.40 58 ILE B N 1
ATOM 1692 C CA . ILE B 1 58 ? -4.384 -46.834 23.445 1.00 9.72 58 ILE B CA 1
ATOM 1693 C C . ILE B 1 58 ? -3.115 -46.487 24.212 1.00 12.78 58 ILE B C 1
ATOM 1694 O O . ILE B 1 58 ? -3.174 -45.869 25.281 1.00 12.18 58 ILE B O 1
ATOM 1699 N N . GLU B 1 59 ? -1.967 -46.864 23.652 1.00 11.55 59 GLU B N 1
ATOM 1700 C CA . GLU B 1 59 ? -0.671 -46.365 24.097 1.00 13.08 59 GLU B CA 1
ATOM 1701 C C . GLU B 1 59 ? 0.049 -45.838 22.869 1.00 14.87 59 GLU B C 1
ATOM 1702 O O . GLU B 1 59 ? 0.314 -46.598 21.930 1.00 17.47 59 GLU B O 1
ATOM 1708 N N . LEU B 1 60 ? 0.341 -44.542 22.870 1.00 13.76 60 LEU B N 1
ATOM 1709 C CA . LEU B 1 60 ? 1.052 -43.923 21.767 1.00 13.43 60 LEU B CA 1
ATOM 1710 C C . LEU B 1 60 ? 2.548 -44.192 21.873 1.00 18.19 60 LEU B C 1
ATOM 1711 O O . LEU B 1 60 ? 3.077 -44.537 22.935 1.00 18.94 60 LEU B O 1
ATOM 1716 N N . ALA B 1 61 ? 3.237 -43.996 20.752 1.00 18.63 61 ALA B N 1
ATOM 1717 C CA . ALA B 1 61 ? 4.658 -44.292 20.687 1.00 18.83 61 ALA B CA 1
ATOM 1718 C C . ALA B 1 61 ? 5.450 -43.316 21.554 1.00 22.53 61 ALA B C 1
ATOM 1719 O O . ALA B 1 61 ? 5.022 -42.188 21.823 1.00 22.01 61 ALA B O 1
ATOM 1721 N N . ASP B 1 62 ? 6.612 -43.773 22.012 1.00 24.95 62 ASP B N 1
ATOM 1722 C CA . ASP B 1 62 ? 7.486 -42.905 22.787 1.00 35.60 62 ASP B CA 1
ATOM 1723 C C . ASP B 1 62 ? 7.859 -41.694 21.944 1.00 38.28 62 ASP B C 1
ATOM 1724 O O . ASP B 1 62 ? 8.105 -41.807 20.740 1.00 42.31 62 ASP B O 1
ATOM 1729 N N . GLY B 1 63 ? 7.911 -40.532 22.578 1.00 39.83 63 GLY B N 1
ATOM 1730 C CA . GLY B 1 63 ? 8.243 -39.308 21.896 1.00 39.23 63 GLY B CA 1
ATOM 1731 C C . GLY B 1 63 ? 7.052 -38.546 21.353 1.00 40.04 63 GLY B C 1
ATOM 1732 O O . GLY B 1 63 ? 7.181 -37.351 21.056 1.00 43.19 63 GLY B O 1
ATOM 1733 N N . ILE B 1 64 ? 5.902 -39.192 21.212 1.00 34.31 64 ILE B N 1
ATOM 1734 C CA . ILE B 1 64 ? 4.670 -38.449 20.947 1.00 28.01 64 ILE B CA 1
ATOM 1735 C C . ILE B 1 64 ? 4.321 -37.642 22.205 1.00 24.28 64 ILE B C 1
ATOM 1736 O O . ILE B 1 64 ? 4.516 -38.153 23.318 1.00 23.78 64 ILE B O 1
ATOM 1741 N N . PRO B 1 65 ? 3.869 -36.396 22.076 1.00 26.34 65 PRO B N 1
ATOM 1742 C CA . PRO B 1 65 ? 3.604 -35.597 23.282 1.00 26.21 65 PRO B CA 1
ATOM 1743 C C . PRO B 1 65 ? 2.525 -36.221 24.152 1.00 20.34 65 PRO B C 1
ATOM 1744 O O . PRO B 1 65 ? 1.648 -36.943 23.673 1.00 17.86 65 PRO B O 1
ATOM 1748 N N . GLU B 1 66 ? 2.609 -35.944 25.454 1.00 19.30 66 GLU B N 1
ATOM 1749 C CA . GLU B 1 66 ? 1.550 -36.351 26.362 1.00 19.75 66 GLU B CA 1
ATOM 1750 C C . GLU B 1 66 ? 0.247 -35.670 25.947 1.00 18.76 66 GLU B C 1
ATOM 1751 O O . GLU B 1 66 ? 0.264 -34.547 25.436 1.00 18.63 66 GLU B O 1
ATOM 1757 N N . PRO B 1 67 ? -0.906 -36.328 26.142 1.00 15.07 67 PRO B N 1
ATOM 1758 C CA . PRO B 1 67 ? -1.081 -37.607 26.837 1.00 12.71 67 PRO B CA 1
ATOM 1759 C C . PRO B 1 67 ? -0.879 -38.806 25.906 1.00 13.51 67 PRO B C 1
ATOM 1760 O O . PRO B 1 67 ? -1.370 -38.802 24.767 1.00 17.94 67 PRO B O 1
ATOM 1764 N N . ARG B 1 68 ? -0.191 -39.840 26.391 1.00 13.12 68 ARG B N 1
ATOM 1765 C CA . ARG B 1 68 ? 0.121 -40.997 25.558 1.00 13.55 68 ARG B CA 1
ATOM 1766 C C . ARG B 1 68 ? -0.770 -42.208 25.806 1.00 13.13 68 ARG B C 1
ATOM 1767 O O . ARG B 1 68 ? -0.669 -43.186 25.058 1.00 15.73 68 ARG B O 1
ATOM 1775 N N . THR B 1 69 ? -1.615 -42.198 26.835 1.00 12.35 69 THR B N 1
ATOM 1776 C CA . THR B 1 69 ? -2.405 -43.384 27.138 1.00 11.66 69 THR B CA 1
ATOM 1777 C C . THR B 1 69 ? -3.831 -42.982 27.477 1.00 12.86 69 THR B C 1
ATOM 1778 O O . THR B 1 69 ? -4.055 -41.960 28.132 1.00 14.46 69 THR B O 1
ATOM 1782 N N . TRP B 1 70 ? -4.787 -43.811 27.064 1.00 9.12 70 TRP B N 1
ATOM 1783 C CA . TRP B 1 70 ? -6.185 -43.564 27.391 1.00 11.05 70 TRP B CA 1
ATOM 1784 C C . TRP B 1 70 ? -7.005 -44.794 27.052 1.00 11.78 70 TRP B C 1
ATOM 1785 O O . TRP B 1 70 ? -6.527 -45.733 26.409 1.00 11.79 70 TRP B O 1
ATOM 1796 N N . LYS B 1 71 ? -8.259 -44.769 27.489 1.00 10.27 71 LYS B N 1
ATOM 1797 C CA . LYS B 1 71 ? -9.283 -45.687 27.018 1.00 11.45 71 LYS B CA 1
ATOM 1798 C C . LYS B 1 71 ? -10.295 -44.897 26.205 1.00 11.34 71 LYS B C 1
ATOM 1799 O O . LYS B 1 71 ? -10.639 -43.770 26.564 1.00 12.01 71 LYS B O 1
ATOM 1805 N N . GLU B 1 72 ? -10.773 -45.482 25.112 1.00 8.94 72 GLU B N 1
ATOM 1806 C CA . GLU B 1 72 ? -11.809 -44.847 24.308 1.00 9.06 72 GLU B CA 1
ATOM 1807 C C . GLU B 1 72 ? -12.898 -45.861 23.995 1.00 10.34 72 GLU B C 1
ATOM 1808 O O . GLU B 1 72 ? -12.693 -47.072 24.092 1.00 10.91 72 GLU B O 1
ATOM 1814 N N . LYS B 1 73 ? -14.064 -45.349 23.609 1.00 9.84 73 LYS B N 1
ATOM 1815 C CA . LYS B 1 73 ? -15.233 -46.184 23.373 1.00 9.59 73 LYS B CA 1
ATOM 1816 C C . LYS B 1 73 ? -15.898 -45.777 22.068 1.00 9.54 73 LYS B C 1
ATOM 1817 O O . LYS B 1 73 ? -15.996 -44.587 21.759 1.00 10.02 73 LYS B O 1
ATOM 1823 N N . PHE B 1 74 ? -16.321 -46.768 21.282 1.00 8.43 74 PHE B N 1
ATOM 1824 C CA . PHE B 1 74 ? -17.087 -46.488 20.069 1.00 11.25 74 PHE B CA 1
ATOM 1825 C C . PHE B 1 74 ? -18.509 -46.138 20.492 1.00 12.72 74 PHE B C 1
ATOM 1826 O O . PHE B 1 74 ? -19.258 -47.004 20.948 1.00 12.16 74 PHE B O 1
ATOM 1834 N N . ILE B 1 75 ? -18.899 -44.869 20.392 1.00 12.34 75 ILE B N 1
ATOM 1835 C CA . ILE B 1 75 ? -20.244 -44.534 20.847 1.00 12.16 75 ILE B CA 1
ATOM 1836 C C . ILE B 1 75 ? -21.230 -44.393 19.698 1.00 13.13 75 ILE B C 1
ATOM 1837 O O . ILE B 1 75 ? -22.449 -44.442 19.938 1.00 13.83 75 ILE B O 1
ATOM 1842 N N . LYS B 1 76 ? -20.753 -44.305 18.457 1.00 13.16 76 LYS B N 1
ATOM 1843 C CA . LYS B 1 76 ? -21.648 -44.279 17.307 1.00 11.92 76 LYS B CA 1
ATOM 1844 C C . LYS B 1 76 ? -20.925 -44.869 16.109 1.00 12.88 76 LYS B C 1
ATOM 1845 O O . LYS B 1 76 ? -19.789 -44.485 15.819 1.00 12.23 76 LYS B O 1
ATOM 1851 N N . ILE B 1 77 ? -21.589 -45.793 15.416 1.00 12.85 77 ILE B N 1
ATOM 1852 C CA . ILE B 1 77 ? -21.109 -46.321 14.138 1.00 10.30 77 ILE B CA 1
ATOM 1853 C C . ILE B 1 77 ? -22.324 -46.270 13.198 1.00 12.77 77 ILE B C 1
ATOM 1854 O O . ILE B 1 77 ? -23.082 -47.235 13.085 1.00 14.59 77 ILE B O 1
ATOM 1859 N N . ASP B 1 78 ? -22.505 -45.119 12.561 1.00 14.33 78 ASP B N 1
ATOM 1860 C CA . ASP B 1 78 ? -23.695 -44.813 11.766 1.00 10.99 78 ASP B CA 1
ATOM 1861 C C . ASP B 1 78 ? -23.403 -45.208 10.322 1.00 13.35 78 ASP B C 1
ATOM 1862 O O . ASP B 1 78 ? -22.725 -44.488 9.591 1.00 12.23 78 ASP B O 1
ATOM 1867 N N . HIS B 1 79 ? -23.925 -46.360 9.902 1.00 15.89 79 HIS B N 1
ATOM 1868 C CA . HIS B 1 79 ? -23.605 -46.838 8.564 1.00 15.16 79 HIS B CA 1
ATOM 1869 C C . HIS B 1 79 ? -24.334 -46.039 7.492 1.00 14.20 79 HIS B C 1
ATOM 1870 O O . HIS B 1 79 ? -23.810 -45.868 6.388 1.00 15.63 79 HIS B O 1
ATOM 1877 N N . GLN B 1 80 ? -25.512 -45.503 7.812 1.00 13.79 80 GLN B N 1
ATOM 1878 C CA . GLN B 1 80 ? -26.276 -44.755 6.822 1.00 14.23 80 GLN B CA 1
ATOM 1879 C C . GLN B 1 80 ? -25.559 -43.468 6.434 1.00 14.54 80 GLN B C 1
ATOM 1880 O O . GLN B 1 80 ? -25.500 -43.112 5.249 1.00 14.66 80 GLN B O 1
ATOM 1886 N N . HIS B 1 81 ? -24.975 -42.779 7.411 1.00 12.05 81 HIS B N 1
ATOM 1887 C CA . HIS B 1 81 ? -24.292 -41.514 7.189 1.00 10.75 81 HIS B CA 1
ATOM 1888 C C . HIS B 1 81 ? -22.781 -41.666 7.126 1.00 12.72 81 HIS B C 1
ATOM 1889 O O . HIS B 1 81 ? -22.085 -40.664 6.938 1.00 14.20 81 HIS B O 1
ATOM 1896 N N . ARG B 1 82 ? -22.273 -42.891 7.264 1.00 9.98 82 ARG B N 1
ATOM 1897 C CA . ARG B 1 82 ? -20.838 -43.181 7.242 1.00 10.90 82 ARG B CA 1
ATOM 1898 C C . ARG B 1 82 ? -20.086 -42.318 8.249 1.00 13.01 82 ARG B C 1
ATOM 1899 O O . ARG B 1 82 ? -19.088 -41.669 7.928 1.00 11.59 82 ARG B O 1
ATOM 1907 N N . GLU B 1 83 ? -20.575 -42.323 9.487 1.00 11.97 83 GLU B N 1
ATOM 1908 C CA . GLU B 1 83 ? -19.983 -41.533 10.559 1.00 11.80 83 GLU B CA 1
ATOM 1909 C C . GLU B 1 83 ? -19.688 -42.420 11.759 1.00 11.38 83 GLU B C 1
ATOM 1910 O O . GLU B 1 83 ? -20.570 -43.145 12.235 1.00 9.75 83 GLU B O 1
ATOM 1916 N N . LYS B 1 84 ? -18.446 -42.372 12.239 1.00 10.37 84 LYS B N 1
ATOM 1917 C CA . LYS B 1 84 ? -18.016 -43.110 13.423 1.00 9.69 84 LYS B CA 1
ATOM 1918 C C . LYS B 1 84 ? -17.576 -42.113 14.485 1.00 10.53 84 LYS B C 1
ATOM 1919 O O . LYS B 1 84 ? -16.768 -41.225 14.201 1.00 10.54 84 LYS B O 1
ATOM 1925 N N . VAL B 1 85 ? -18.095 -42.255 15.705 1.00 9.14 85 VAL B N 1
ATOM 1926 C CA . VAL B 1 85 ? -17.739 -41.366 16.806 1.00 9.31 85 VAL B CA 1
ATOM 1927 C C . VAL B 1 85 ? -17.031 -42.180 17.878 1.00 8.78 85 VAL B C 1
ATOM 1928 O O . VAL B 1 85 ? -17.570 -43.188 18.356 1.00 11.01 85 VAL B O 1
ATOM 1932 N N . VAL B 1 86 ? -15.840 -41.727 18.270 1.00 8.66 86 VAL B N 1
ATOM 1933 C CA . VAL B 1 86 ? -15.010 -42.404 19.266 1.00 9.91 86 VAL B CA 1
ATOM 1934 C C . VAL B 1 86 ? -14.742 -41.420 20.398 1.00 10.58 86 VAL B C 1
ATOM 1935 O O . VAL B 1 86 ? -14.208 -40.333 20.165 1.00 11.62 86 VAL B O 1
ATOM 1939 N N . ARG B 1 87 ? -15.109 -41.793 21.619 1.00 11.47 87 ARG B N 1
ATOM 1940 C CA . ARG B 1 87 ? -15.028 -40.896 22.766 1.00 8.97 87 ARG B CA 1
ATOM 1941 C C . ARG B 1 87 ? -14.007 -41.408 23.775 1.00 11.39 87 ARG B C 1
ATOM 1942 O O . ARG B 1 87 ? -14.009 -42.594 24.107 1.00 9.58 87 ARG B O 1
ATOM 1950 N N . GLN B 1 88 ? -13.145 -40.524 24.281 1.00 9.88 88 GLN B N 1
ATOM 1951 C CA . GLN B 1 88 ? -12.250 -40.949 25.351 1.00 8.67 88 GLN B CA 1
ATOM 1952 C C . GLN B 1 88 ? -13.040 -41.062 26.645 1.00 10.36 88 GLN B C 1
ATOM 1953 O O . GLN B 1 88 ? -13.862 -40.202 26.960 1.00 11.76 88 GLN B O 1
ATOM 1959 N N . ILE B 1 89 ? -12.815 -42.149 27.380 1.00 9.68 89 ILE B N 1
ATOM 1960 C CA . ILE B 1 89 ? -13.591 -42.437 28.584 1.00 9.31 89 ILE B CA 1
ATOM 1961 C C . ILE B 1 89 ? -12.742 -42.548 29.835 1.00 11.99 89 ILE B C 1
ATOM 1962 O O . ILE B 1 89 ? -13.307 -42.652 30.935 1.00 13.03 89 ILE B O 1
ATOM 1967 N N . GLU B 1 90 ? -11.419 -42.572 29.711 1.00 11.54 90 GLU B N 1
ATOM 1968 C CA . GLU B 1 90 ? -10.529 -42.626 30.859 1.00 11.49 90 GLU B CA 1
ATOM 1969 C C . GLU B 1 90 ? -9.163 -42.145 30.398 1.00 13.67 90 GLU B C 1
ATOM 1970 O O . GLU B 1 90 ? -8.741 -42.450 29.277 1.00 12.39 90 GLU B O 1
ATOM 1976 N N . GLY B 1 91 ? -8.490 -41.373 31.252 1.00 12.51 91 GLY B N 1
ATOM 1977 C CA . GLY B 1 91 ? -7.151 -40.928 30.905 1.00 15.87 91 GLY B CA 1
ATOM 1978 C C . GLY B 1 91 ? -7.122 -39.961 29.731 1.00 12.87 91 GLY B C 1
ATOM 1979 O O . GLY B 1 91 ? -8.058 -39.191 29.492 1.00 11.48 91 GLY B O 1
ATOM 1980 N N . GLY B 1 92 ? -6.015 -40.001 28.989 1.00 11.01 92 GLY B N 1
ATOM 1981 C CA . GLY B 1 92 ? -5.900 -39.181 27.796 1.00 10.49 92 GLY B CA 1
ATOM 1982 C C . GLY B 1 92 ? -6.080 -37.709 28.114 1.00 13.62 92 GLY B C 1
ATOM 1983 O O . GLY B 1 92 ? -5.576 -37.190 29.119 1.00 11.90 92 GLY B O 1
ATOM 1984 N N . PHE B 1 93 ? -6.836 -37.024 27.259 1.00 10.92 93 PHE B N 1
ATOM 1985 C CA . PHE B 1 93 ? -7.069 -35.602 27.476 1.00 12.48 93 PHE B CA 1
ATOM 1986 C C . PHE B 1 93 ? -8.000 -35.327 28.651 1.00 12.76 93 PHE B C 1
ATOM 1987 O O . PHE B 1 93 ? -8.049 -34.185 29.118 1.00 11.47 93 PHE B O 1
ATOM 1995 N N . LEU B 1 94 ? -8.727 -36.335 29.141 1.00 10.48 94 LEU B N 1
ATOM 1996 C CA . LEU B 1 94 ? -9.551 -36.147 30.328 1.00 10.00 94 LEU B CA 1
ATOM 1997 C C . LEU B 1 94 ? -8.710 -35.816 31.557 1.00 11.43 94 LEU B C 1
ATOM 1998 O O . LEU B 1 94 ? -9.241 -35.275 32.533 1.00 13.71 94 LEU B O 1
ATOM 2003 N N . ASP B 1 95 ? -7.417 -36.125 31.530 1.00 12.11 95 ASP B N 1
ATOM 2004 C CA . ASP B 1 95 ? -6.527 -35.790 32.632 1.00 12.03 95 ASP B CA 1
ATOM 2005 C C . ASP B 1 95 ? -5.926 -34.405 32.491 1.00 15.71 95 ASP B C 1
ATOM 2006 O O . ASP B 1 95 ? -5.122 -33.999 33.342 1.00 16.99 95 ASP B O 1
ATOM 2011 N N . MET B 1 96 ? -6.304 -33.671 31.450 1.00 13.10 96 MET B N 1
ATOM 2012 C CA . MET B 1 96 ? -5.711 -32.380 31.142 1.00 14.64 96 MET B CA 1
ATOM 2013 C C . MET B 1 96 ? -6.777 -31.301 30.988 1.00 16.11 96 MET B C 1
ATOM 2014 O O . MET B 1 96 ? -6.603 -30.351 30.219 1.00 14.75 96 MET B O 1
ATOM 2019 N N . GLY B 1 97 ? -7.906 -31.459 31.681 1.00 16.81 97 GLY B N 1
ATOM 2020 C CA . GLY B 1 97 ? -8.940 -30.447 31.710 1.00 18.79 97 GLY B CA 1
ATOM 2021 C C . GLY B 1 97 ? -10.043 -30.617 30.689 1.00 16.98 97 GLY B C 1
ATOM 2022 O O . GLY B 1 97 ? -11.012 -29.848 30.715 1.00 15.78 97 GLY B O 1
ATOM 2023 N N . PHE B 1 98 ? -9.929 -31.581 29.779 1.00 14.76 98 PHE B N 1
ATOM 2024 C CA . PHE B 1 98 ? -10.978 -31.794 28.793 1.00 12.36 98 PHE B CA 1
ATOM 2025 C C . PHE B 1 98 ? -12.088 -32.612 29.433 1.00 15.57 98 PHE B C 1
ATOM 2026 O O . PHE B 1 98 ? -11.832 -33.658 30.038 1.00 15.74 98 PHE B O 1
ATOM 2034 N N . ARG B 1 99 ? -13.319 -32.123 29.323 1.00 13.82 99 ARG B N 1
ATOM 2035 C CA . ARG B 1 99 ? -14.451 -32.849 29.879 1.00 16.36 99 ARG B CA 1
ATOM 2036 C C . ARG B 1 99 ? -15.079 -33.795 28.870 1.00 15.11 99 ARG B C 1
ATOM 2037 O O . ARG B 1 99 ? -15.675 -34.805 29.268 1.00 16.61 99 ARG B O 1
ATOM 2045 N N . VAL B 1 100 ? -14.972 -33.480 27.578 1.00 12.54 100 VAL B N 1
ATOM 2046 C CA . VAL B 1 100 ? -15.403 -34.366 26.499 1.00 14.86 100 VAL B CA 1
ATOM 2047 C C . VAL B 1 100 ? -14.329 -34.309 25.422 1.00 12.98 100 VAL B C 1
ATOM 2048 O O . VAL B 1 100 ? -13.851 -33.227 25.075 1.00 12.14 100 VAL B O 1
ATOM 2052 N N . PHE B 1 101 ? -13.945 -35.470 24.895 1.00 13.18 101 PHE B N 1
ATOM 2053 C CA . PHE B 1 101 ? -12.930 -35.515 23.844 1.00 10.01 101 PHE B CA 1
ATOM 2054 C C . PHE B 1 101 ? -13.346 -36.583 22.840 1.00 10.37 101 PHE B C 1
ATOM 2055 O O . PHE B 1 101 ? -13.177 -37.780 23.093 1.00 11.25 101 PHE B O 1
ATOM 2063 N N . ASP B 1 102 ? -13.877 -36.133 21.704 1.00 9.91 102 ASP B N 1
ATOM 2064 C CA . ASP B 1 102 ? -14.418 -36.990 20.662 1.00 10.37 102 ASP B CA 1
ATOM 2065 C C . ASP B 1 102 ? -13.582 -36.900 19.397 1.00 13.05 102 ASP B C 1
ATOM 2066 O O . ASP B 1 102 ? -13.096 -35.827 19.018 1.00 12.07 102 ASP B O 1
ATOM 2071 N N . VAL B 1 103 ? -13.490 -38.029 18.705 1.00 10.01 103 VAL B N 1
ATOM 2072 C CA . VAL B 1 103 ? -12.954 -38.084 17.353 1.00 10.92 103 VAL B CA 1
ATOM 2073 C C . VAL B 1 103 ? -14.067 -38.607 16.459 1.00 11.01 103 VAL B C 1
ATOM 2074 O O . VAL B 1 103 ? -14.718 -39.599 16.798 1.00 11.23 103 VAL B O 1
ATOM 2078 N N . ILE B 1 104 ? -14.305 -37.928 15.337 1.00 9.80 104 ILE B N 1
ATOM 2079 C CA . ILE B 1 104 ? -15.415 -38.265 14.458 1.00 12.49 104 ILE B CA 1
ATOM 2080 C C . ILE B 1 104 ? -14.861 -38.443 13.056 1.00 12.12 104 ILE B C 1
ATOM 2081 O O . ILE B 1 104 ? -14.279 -37.509 12.492 1.00 13.40 104 ILE B O 1
ATOM 2086 N N . PHE B 1 105 ? -15.067 -39.621 12.480 1.00 9.06 105 PHE B N 1
ATOM 2087 C CA . PHE B 1 105 ? -14.673 -39.875 11.101 1.00 9.85 105 PHE B CA 1
ATOM 2088 C C . PHE B 1 105 ? -15.943 -39.914 10.273 1.00 11.80 105 PHE B C 1
ATOM 2089 O O . PHE B 1 105 ? -16.850 -40.698 10.563 1.00 12.00 105 PHE B O 1
ATOM 2097 N N . LYS B 1 106 ? -16.021 -39.063 9.262 1.00 10.50 106 LYS B N 1
ATOM 2098 C CA . LYS B 1 106 ? -17.160 -39.084 8.359 1.00 9.21 106 LYS B CA 1
ATOM 2099 C C . LYS B 1 106 ? -16.643 -39.218 6.939 1.00 10.15 106 LYS B C 1
ATOM 2100 O O . LYS B 1 106 ? -15.792 -38.432 6.513 1.00 10.75 106 LYS B O 1
ATOM 2106 N N . ILE B 1 107 ? -17.152 -40.207 6.212 1.00 8.24 107 ILE B N 1
ATOM 2107 C CA . ILE B 1 107 ? -16.741 -40.447 4.835 1.00 7.40 107 ILE B CA 1
ATOM 2108 C C . ILE B 1 107 ? -17.839 -39.909 3.932 1.00 12.08 107 ILE B C 1
ATOM 2109 O O . ILE B 1 107 ? -18.974 -40.402 3.954 1.00 13.00 107 ILE B O 1
ATOM 2114 N N . ILE B 1 108 ? -17.509 -38.899 3.135 1.00 10.28 108 ILE B N 1
ATOM 2115 C CA . ILE B 1 108 ? -18.495 -38.150 2.367 1.00 11.79 108 ILE B CA 1
ATOM 2116 C C . ILE B 1 108 ? -18.374 -38.588 0.917 1.00 12.75 108 ILE B C 1
ATOM 2117 O O . ILE B 1 108 ? -17.311 -38.443 0.307 1.00 11.65 108 ILE B O 1
ATOM 2122 N N . GLU B 1 109 ? -19.460 -39.121 0.365 1.00 12.45 109 GLU B N 1
ATOM 2123 C CA . GLU B 1 109 ? -19.480 -39.465 -1.047 1.00 14.74 109 GLU B CA 1
ATOM 2124 C C . GLU B 1 109 ? -19.541 -38.195 -1.882 1.00 17.81 109 GLU B C 1
ATOM 2125 O O . GLU B 1 109 ? -20.392 -37.331 -1.652 1.00 17.59 109 GLU B O 1
ATOM 2131 N N . LYS B 1 110 ? -18.639 -38.078 -2.856 1.00 14.64 110 LYS B N 1
ATOM 2132 C CA . LYS B 1 110 ? -18.688 -36.981 -3.817 1.00 13.29 110 LYS B CA 1
ATOM 2133 C C . LYS B 1 110 ? -19.395 -37.380 -5.105 1.00 17.38 110 LYS B C 1
ATOM 2134 O O . LYS B 1 110 ? -20.418 -36.796 -5.467 1.00 24.30 110 LYS B O 1
ATOM 2140 N N . ASP B 1 111 ? -18.863 -38.380 -5.795 1.00 19.95 111 ASP B N 1
ATOM 2141 C CA . ASP B 1 111 ? -19.554 -39.015 -6.904 1.00 17.50 111 ASP B CA 1
ATOM 2142 C C . ASP B 1 111 ? -19.330 -40.505 -6.728 1.00 13.93 111 ASP B C 1
ATOM 2143 O O . ASP B 1 111 ? -18.824 -40.925 -5.682 1.00 15.30 111 ASP B O 1
ATOM 2148 N N . ALA B 1 112 ? -19.701 -41.308 -7.722 1.00 15.26 112 ALA B N 1
ATOM 2149 C CA . ALA B 1 112 ? -19.669 -42.753 -7.542 1.00 16.49 112 ALA B CA 1
ATOM 2150 C C . ALA B 1 112 ? -18.266 -43.276 -7.272 1.00 19.18 112 ALA B C 1
ATOM 2151 O O . ALA B 1 112 ? -18.122 -44.329 -6.641 1.00 21.37 112 ALA B O 1
ATOM 2153 N N . CYS B 1 113 ? -17.228 -42.565 -7.708 1.00 14.07 113 CYS B N 1
ATOM 2154 C CA . CYS B 1 113 ? -15.879 -43.110 -7.648 1.00 14.39 113 CYS B CA 1
ATOM 2155 C C . CYS B 1 113 ? -14.940 -42.317 -6.752 1.00 11.34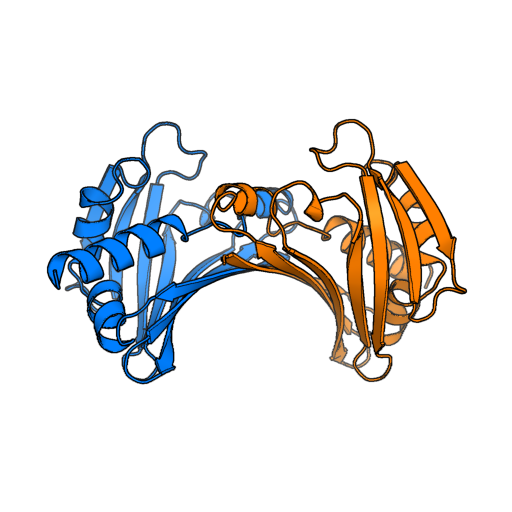 113 CYS B C 1
ATOM 2156 O O . CYS B 1 113 ? -13.733 -42.567 -6.786 1.00 15.59 113 CYS B O 1
ATOM 2159 N N . SER B 1 114 ? -15.444 -41.372 -5.960 1.00 12.83 114 SER B N 1
ATOM 2160 C CA . SER B 1 114 ? -14.556 -40.532 -5.166 1.00 10.15 114 SER B CA 1
ATOM 2161 C C . SER B 1 114 ? -15.258 -40.110 -3.882 1.00 11.14 114 SER B C 1
ATOM 2162 O O . SER B 1 114 ? -16.486 -40.041 -3.828 1.00 12.56 114 SER B O 1
ATOM 2165 N N . CYS B 1 115 ? -14.466 -39.820 -2.850 1.00 10.14 115 CYS B N 1
ATOM 2166 C CA . CYS B 1 115 ? -15.032 -39.463 -1.559 1.00 9.29 115 CYS B CA 1
ATOM 2167 C C . CYS B 1 115 ? -14.092 -38.514 -0.828 1.00 10.56 115 CYS B C 1
ATOM 2168 O O . CYS B 1 115 ? -13.010 -38.172 -1.314 1.00 10.82 115 CYS B O 1
ATOM 2171 N N . ILE B 1 116 ? -14.538 -38.068 0.341 1.00 11.54 116 ILE B N 1
ATOM 2172 C CA . ILE B 1 116 ? -13.752 -37.216 1.226 1.00 11.22 116 ILE B CA 1
ATOM 2173 C C . ILE B 1 116 ? -13.693 -37.870 2.594 1.00 10.34 116 ILE B C 1
ATOM 2174 O O . ILE B 1 116 ? -14.730 -38.268 3.135 1.00 12.20 116 ILE B O 1
ATOM 2179 N N . ILE B 1 117 ? -12.490 -37.988 3.154 1.00 9.43 117 ILE B N 1
ATOM 2180 C CA . ILE B 1 117 ? -12.325 -38.403 4.543 1.00 9.76 117 ILE B CA 1
ATOM 2181 C C . ILE B 1 117 ? -12.319 -37.128 5.378 1.00 7.80 117 ILE B C 1
ATOM 2182 O O . ILE B 1 117 ? -11.399 -36.318 5.259 1.00 10.70 117 ILE B O 1
ATOM 2187 N N . ARG B 1 118 ? -13.354 -36.932 6.190 1.00 9.69 118 ARG B N 1
ATOM 2188 C CA . ARG B 1 118 ? -13.406 -35.816 7.130 1.00 11.05 118 ARG B CA 1
ATOM 2189 C C . ARG B 1 118 ? -13.116 -36.336 8.531 1.00 11.47 118 ARG B C 1
ATOM 2190 O O . ARG B 1 118 ? -13.871 -37.156 9.059 1.00 13.80 118 ARG B O 1
ATOM 2198 N N . SER B 1 119 ? -12.022 -35.868 9.125 1.00 11.26 119 SER B N 1
ATOM 2199 C CA . SER B 1 119 ? -11.598 -36.297 10.453 1.00 10.02 119 SER B CA 1
ATOM 2200 C C . SER B 1 119 ? -11.741 -35.113 11.395 1.00 11.30 119 SER B C 1
ATOM 2201 O O . SER B 1 119 ? -11.042 -34.109 11.237 1.00 11.24 119 SER B O 1
ATOM 2204 N N . THR B 1 120 ? -12.630 -35.229 12.374 1.00 11.29 120 THR B N 1
ATOM 2205 C CA . THR B 1 120 ? -12.926 -34.137 13.290 1.00 9.79 120 THR B CA 1
ATOM 2206 C C . THR B 1 120 ? -12.478 -34.536 14.687 1.00 11.57 120 THR B C 1
ATOM 2207 O O . THR B 1 120 ? -12.736 -35.662 15.124 1.00 12.56 120 THR B O 1
ATOM 2211 N N . THR B 1 121 ? -11.799 -33.624 15.378 1.00 10.58 121 THR B N 1
ATOM 2212 C CA . THR B 1 121 ? -11.518 -33.776 16.798 1.00 10.17 121 THR B CA 1
ATOM 2213 C C . THR B 1 121 ? -12.302 -32.690 17.525 1.00 9.14 121 THR B C 1
ATOM 2214 O O . THR B 1 121 ? -12.047 -31.503 17.309 1.00 13.32 121 THR B O 1
ATOM 2218 N N . ALA B 1 122 ? -13.248 -33.085 18.379 1.00 9.10 122 ALA B N 1
ATOM 2219 C CA . ALA B 1 122 ? -14.174 -32.135 18.988 1.00 11.65 122 ALA B CA 1
ATOM 2220 C C . ALA B 1 122 ? -14.144 -32.280 20.497 1.00 12.19 122 ALA B C 1
ATOM 2221 O O . ALA B 1 122 ? -14.161 -33.398 21.017 1.00 13.85 122 ALA B O 1
ATOM 2223 N N . PHE B 1 123 ? -14.111 -31.155 21.208 1.00 9.85 123 PHE B N 1
ATOM 2224 C CA . PHE B 1 123 ? -13.923 -31.263 22.645 1.00 10.16 123 PHE B CA 1
ATOM 2225 C C . PHE B 1 123 ? -14.661 -30.160 23.388 1.00 12.19 123 PHE B C 1
ATOM 2226 O O . PHE B 1 123 ? -15.086 -29.148 22.814 1.00 13.52 123 PHE B O 1
ATOM 2234 N N . GLU B 1 124 ? -14.810 -30.389 24.688 1.00 10.87 124 GLU B N 1
ATOM 2235 C CA . GLU B 1 124 ? -15.183 -29.367 25.655 1.00 14.10 124 GLU B CA 1
ATOM 2236 C C . GLU B 1 124 ? -14.079 -29.314 26.702 1.00 17.38 124 GLU B C 1
ATOM 2237 O O . GLU B 1 124 ? -13.691 -30.356 27.242 1.00 16.13 124 GLU B O 1
ATOM 2243 N N . LEU B 1 125 ? -13.575 -28.111 26.987 1.00 15.12 125 LEU B N 1
ATOM 2244 C CA . LEU B 1 125 ? -12.369 -27.935 27.788 1.00 14.35 125 LEU B CA 1
ATOM 2245 C C . LEU B 1 125 ? -12.615 -26.925 28.901 1.00 18.71 125 LEU B C 1
ATOM 2246 O O . LEU B 1 125 ? -13.156 -25.844 28.650 1.00 16.20 125 LEU B O 1
ATOM 2251 N N . ASP B 1 126 ? -12.222 -27.281 30.129 1.00 17.88 126 ASP B N 1
ATOM 2252 C CA . ASP B 1 126 ? -12.355 -26.374 31.266 1.00 18.97 126 ASP B CA 1
ATOM 2253 C C . ASP B 1 126 ? -11.455 -25.154 31.066 1.00 19.35 126 ASP B C 1
ATOM 2254 O O . ASP B 1 126 ? -10.283 -25.296 30.706 1.00 19.93 126 ASP B O 1
ATOM 2259 N N . GLU B 1 127 ? -12.000 -23.953 31.312 1.00 22.67 127 GLU B N 1
ATOM 2260 C CA . GLU B 1 127 ? -11.246 -22.723 31.050 1.00 24.61 127 GLU B CA 1
ATOM 2261 C C . GLU B 1 127 ? -10.002 -22.585 31.934 1.00 25.02 127 GLU B C 1
ATOM 2262 O O . GLU B 1 127 ? -9.041 -21.922 31.530 1.00 28.17 127 GLU B O 1
ATOM 2268 N N . LYS B 1 128 ? -9.985 -23.178 33.136 1.00 28.93 128 LYS B N 1
ATOM 2269 C CA . LYS B 1 128 ? -8.705 -23.271 33.846 1.00 31.65 128 LYS B CA 1
ATOM 2270 C C . LYS B 1 128 ? -7.628 -23.989 33.079 1.00 29.06 128 LYS B C 1
ATOM 2271 O O . LYS B 1 128 ? -6.443 -23.767 33.352 1.00 31.14 128 LYS B O 1
ATOM 2277 N N . PHE B 1 129 ? -7.986 -24.772 32.089 1.00 22.37 129 PHE B N 1
ATOM 2278 C CA . PHE B 1 129 ? -6.984 -25.420 31.274 1.00 21.29 129 PHE B CA 1
ATOM 2279 C C . PHE B 1 129 ? -7.090 -24.942 29.833 1.00 19.81 129 PHE B C 1
ATOM 2280 O O . PHE B 1 129 ? -6.718 -25.666 28.916 1.00 20.56 129 PHE B O 1
ATOM 2288 N N . GLU B 1 130 ? -7.584 -23.708 29.629 1.00 22.73 130 GLU B N 1
ATOM 2289 C CA . GLU B 1 130 ? -7.878 -23.236 28.273 1.00 24.11 130 GLU B CA 1
ATOM 2290 C C . GLU B 1 130 ? -6.641 -23.243 27.383 1.00 24.03 130 GLU B C 1
ATOM 2291 O O . GLU B 1 130 ? -6.757 -23.425 26.165 1.00 22.49 130 GLU B O 1
ATOM 2297 N N . ASN B 1 131 ? -5.455 -23.052 27.962 1.00 24.60 131 ASN B N 1
ATOM 2298 C CA . ASN B 1 131 ? -4.235 -23.100 27.167 1.00 28.79 131 ASN B CA 1
ATOM 2299 C C . ASN B 1 131 ? -3.998 -24.478 26.562 1.00 22.57 131 ASN B C 1
ATOM 2300 O O . ASN B 1 131 ? -3.266 -24.591 25.571 1.00 23.35 131 ASN B O 1
ATOM 2305 N N . ASN B 1 132 ? -4.609 -25.527 27.124 1.00 20.09 132 ASN B N 1
ATOM 2306 C CA . ASN B 1 132 ? -4.414 -26.867 26.581 1.00 18.46 132 ASN B CA 1
ATOM 2307 C C . ASN B 1 132 ? -5.124 -27.064 25.251 1.00 18.02 132 ASN B C 1
ATOM 2308 O O . ASN B 1 132 ? -4.884 -28.081 24.588 1.00 16.83 132 ASN B O 1
ATOM 2313 N N . ALA B 1 133 ? -5.980 -26.122 24.845 1.00 16.37 133 ALA B N 1
ATOM 2314 C CA . ALA B 1 133 ? -6.584 -26.194 23.518 1.00 18.42 133 ALA B CA 1
ATOM 2315 C C . ALA B 1 133 ? -5.523 -26.178 22.429 1.00 18.32 133 ALA B C 1
ATOM 2316 O O . ALA B 1 133 ? -5.739 -26.727 21.344 1.00 16.42 133 ALA B O 1
ATOM 2318 N N . ASN B 1 134 ? -4.381 -25.545 22.695 1.00 17.32 134 ASN B N 1
ATOM 2319 C CA . ASN B 1 134 ? -3.292 -25.489 21.733 1.00 20.16 134 ASN B CA 1
ATOM 2320 C C . ASN B 1 134 ? -2.600 -26.831 21.539 1.00 17.01 134 ASN B C 1
ATOM 2321 O O . ASN B 1 134 ? -1.752 -26.944 20.648 1.00 20.92 134 ASN B O 1
ATOM 2326 N N . LEU B 1 135 ? -2.927 -27.843 22.348 1.00 14.85 135 LEU B N 1
ATOM 2327 C CA . LEU B 1 135 ? -2.415 -29.182 22.095 1.00 14.63 135 LEU B CA 1
ATOM 2328 C C . LEU B 1 135 ? -3.124 -29.857 20.931 1.00 14.43 135 LEU B C 1
ATOM 2329 O O . LEU B 1 135 ? -2.616 -30.853 20.400 1.00 15.91 135 LEU B O 1
ATOM 2334 N N . ILE B 1 136 ? -4.294 -29.361 20.550 1.00 12.70 136 ILE B N 1
ATOM 2335 C CA . ILE B 1 136 ? -5.132 -29.979 19.529 1.00 11.75 136 ILE B CA 1
ATOM 2336 C C . ILE B 1 136 ? -4.909 -29.204 18.234 1.00 14.10 136 ILE B C 1
ATOM 2337 O O . ILE B 1 136 ? -5.254 -28.022 18.145 1.00 15.99 136 ILE B O 1
ATOM 2342 N N . THR B 1 137 ? -4.307 -29.846 17.230 1.00 12.16 137 THR B N 1
ATOM 2343 C CA . THR B 1 137 ? -3.922 -29.142 16.013 1.00 12.32 137 THR B CA 1
ATOM 2344 C C . THR B 1 137 ? -4.690 -29.658 14.798 1.00 11.52 137 THR B C 1
ATOM 2345 O O . THR B 1 137 ? -5.240 -30.763 14.797 1.00 11.62 137 THR B O 1
ATOM 2349 N N . ALA B 1 138 ? -4.725 -28.817 13.755 1.00 12.77 138 ALA B N 1
ATOM 2350 C CA . ALA B 1 138 ? -5.493 -29.105 12.549 1.00 12.61 138 ALA B CA 1
ATOM 2351 C C . ALA B 1 138 ? -4.977 -30.320 11.796 1.00 12.20 138 ALA B C 1
ATOM 2352 O O . ALA B 1 138 ? -5.695 -30.853 10.944 1.00 16.26 138 ALA B O 1
ATOM 2354 N N . GLY B 1 139 ? -3.751 -30.752 12.071 1.00 12.34 139 GLY B N 1
ATOM 2355 C CA . GLY B 1 139 ? -3.257 -31.976 11.483 1.00 14.80 139 GLY B CA 1
ATOM 2356 C C . GLY B 1 139 ? -3.692 -33.252 12.173 1.00 13.05 139 GLY B C 1
ATOM 2357 O O . GLY B 1 139 ? -3.367 -34.339 11.678 1.00 12.14 139 GLY B O 1
ATOM 2358 N N . ASN B 1 140 ? -4.401 -33.170 13.303 1.00 12.92 140 ASN B N 1
ATOM 2359 C CA . ASN B 1 140 ? -4.771 -34.383 14.031 1.00 12.35 140 ASN B CA 1
ATOM 2360 C C . ASN B 1 140 ? -5.547 -35.357 13.149 1.00 13.17 140 ASN B C 1
ATOM 2361 O O . ASN B 1 140 ? -6.535 -34.986 12.509 1.00 12.68 140 ASN B O 1
ATOM 2366 N N . LEU B 1 141 ? -5.096 -36.615 13.140 1.00 11.48 141 LEU B N 1
ATOM 2367 C CA . LEU B 1 141 ? -5.671 -37.763 12.432 1.00 14.48 141 LEU B CA 1
ATOM 2368 C C . LEU B 1 141 ? -5.408 -37.730 10.929 1.00 13.13 141 LEU B C 1
ATOM 2369 O O . LEU B 1 141 ? -5.852 -38.649 10.217 1.00 11.74 141 LEU B O 1
ATOM 2374 N N . TRP B 1 142 ? -4.692 -36.725 10.417 1.00 10.40 142 TRP B N 1
ATOM 2375 C CA . TRP B 1 142 ? -4.361 -36.717 8.997 1.00 10.27 142 TRP B CA 1
ATOM 2376 C C . TRP B 1 142 ? -3.503 -37.921 8.621 1.00 10.95 142 TRP B C 1
ATOM 2377 O O . TRP B 1 142 ? -3.712 -38.537 7.569 1.00 11.07 142 TRP B O 1
ATOM 2388 N N . GLY B 1 143 ? -2.547 -38.290 9.478 1.00 12.62 143 GLY B N 1
ATOM 2389 C CA . GLY B 1 143 ? -1.732 -39.463 9.188 1.00 12.36 143 GLY B CA 1
ATOM 2390 C C . GLY B 1 143 ? -2.550 -40.736 9.055 1.00 12.48 143 GLY B C 1
ATOM 2391 O O . GLY B 1 143 ? -2.237 -41.602 8.229 1.00 12.71 143 GLY B O 1
ATOM 2392 N N . ALA B 1 144 ? -3.601 -40.879 9.871 1.00 11.87 144 ALA B N 1
ATOM 2393 C CA . ALA B 1 144 ? -4.471 -42.044 9.744 1.00 10.68 144 ALA B CA 1
ATOM 2394 C C . ALA B 1 144 ? -5.211 -42.025 8.415 1.00 10.19 144 ALA B C 1
ATOM 2395 O O . ALA B 1 144 ? -5.380 -43.070 7.777 1.00 11.41 144 ALA B O 1
ATOM 2397 N N . ALA B 1 145 ? -5.644 -40.844 7.972 1.00 9.30 145 ALA B N 1
ATOM 2398 C CA . ALA B 1 145 ? -6.276 -40.748 6.659 1.00 7.89 145 ALA B CA 1
ATOM 2399 C C . ALA B 1 145 ? -5.313 -41.188 5.563 1.00 9.00 145 ALA B C 1
ATOM 2400 O O . ALA B 1 145 ? -5.706 -41.905 4.634 1.00 11.15 145 ALA B O 1
ATOM 2402 N N . LYS B 1 146 ? -4.030 -40.824 5.683 1.00 9.71 146 LYS B N 1
ATOM 2403 C CA . LYS B 1 146 ? -3.067 -41.241 4.670 1.00 9.20 146 LYS B CA 1
ATOM 2404 C C . LYS B 1 146 ? -2.871 -42.749 4.696 1.00 8.86 146 LYS B C 1
ATOM 2405 O O . LYS B 1 146 ? -2.816 -43.396 3.642 1.00 11.17 146 LYS B O 1
ATOM 2411 N N . ALA B 1 147 ? -2.789 -43.325 5.895 1.00 9.74 147 ALA B N 1
ATOM 2412 C CA . ALA B 1 147 ? -2.524 -44.754 5.995 1.00 11.69 147 ALA B CA 1
ATOM 2413 C C . ALA B 1 147 ? -3.708 -45.572 5.495 1.00 10.82 147 ALA B C 1
ATOM 2414 O O . ALA B 1 147 ? -3.527 -46.547 4.756 1.00 11.60 147 ALA B O 1
ATOM 2416 N N . ILE B 1 148 ? -4.929 -45.173 5.863 1.00 9.39 148 ILE B N 1
ATOM 2417 C CA . ILE B 1 148 ? -6.101 -45.956 5.479 1.00 9.37 148 ILE B CA 1
ATOM 2418 C C . ILE B 1 148 ? -6.403 -45.784 3.998 1.00 10.06 148 ILE B C 1
ATOM 2419 O O . ILE B 1 148 ? -6.717 -46.757 3.302 1.00 10.65 148 ILE B O 1
ATOM 2424 N N . SER B 1 149 ? -6.362 -44.546 3.493 1.00 9.27 149 SER B N 1
ATOM 2425 C CA . SER B 1 149 ? -6.558 -44.354 2.061 1.00 11.20 149 SER B CA 1
ATOM 2426 C C . SER B 1 149 ? -5.549 -45.171 1.256 1.00 10.16 149 SER B C 1
ATOM 2427 O O . SER B 1 149 ? -5.910 -45.820 0.269 1.00 10.35 149 SER B O 1
ATOM 2430 N N . ASN B 1 150 ? -4.275 -45.153 1.660 1.00 11.24 150 ASN B N 1
ATOM 2431 C CA . ASN B 1 150 ? -3.279 -45.932 0.930 1.00 12.34 150 ASN B CA 1
ATOM 2432 C C . ASN B 1 150 ? -3.568 -47.426 1.010 1.00 12.61 150 ASN B C 1
ATOM 2433 O O . ASN B 1 150 ? -3.451 -48.145 0.009 1.00 12.40 150 ASN B O 1
ATOM 2438 N N . TYR B 1 151 ? -3.928 -47.912 2.198 1.00 10.77 151 TYR B N 1
ATOM 2439 C CA . TYR B 1 151 ? -4.273 -49.322 2.356 1.00 11.03 151 TYR B CA 1
ATOM 2440 C C . TYR B 1 151 ? -5.395 -49.722 1.406 1.00 13.60 151 TYR B C 1
ATOM 2441 O O . TYR B 1 151 ? -5.329 -50.781 0.765 1.00 15.25 151 TYR B O 1
ATOM 2450 N N . VAL B 1 152 ? -6.427 -48.881 1.288 1.00 12.12 152 VAL B N 1
ATOM 2451 C CA . VAL B 1 152 ? -7.558 -49.216 0.426 1.00 12.24 152 VAL B CA 1
ATOM 2452 C C . VAL B 1 152 ? -7.170 -49.124 -1.046 1.00 14.98 152 VAL B C 1
ATOM 2453 O O . VAL B 1 152 ? -7.495 -50.014 -1.844 1.00 15.28 152 VAL B O 1
ATOM 2457 N N . ILE B 1 153 ? -6.457 -48.060 -1.421 1.00 12.99 153 ILE B N 1
ATOM 2458 C CA . ILE B 1 153 ? -6.116 -47.844 -2.828 1.00 14.72 153 ILE B CA 1
ATOM 2459 C C . ILE B 1 153 ? -5.219 -48.958 -3.346 1.00 16.46 153 ILE B C 1
ATOM 2460 O O . ILE B 1 153 ? -5.478 -49.553 -4.402 1.00 19.20 153 ILE B O 1
ATOM 2465 N N . GLN B 1 154 ? -4.120 -49.226 -2.640 1.00 15.17 154 GLN B N 1
ATOM 2466 C CA . GLN B 1 154 ? -3.145 -50.192 -3.135 1.00 16.91 154 GLN B CA 1
ATOM 2467 C C . GLN B 1 154 ? -3.701 -51.613 -3.169 1.00 23.00 154 GLN B C 1
ATOM 2468 O O . GLN B 1 154 ? -3.293 -52.416 -4.014 1.00 28.16 154 GLN B O 1
ATOM 2474 N N . ASN B 1 155 ? -4.595 -51.951 -2.243 1.00 21.97 155 ASN B N 1
ATOM 2475 C CA . ASN B 1 155 ? -5.198 -53.278 -2.210 1.00 24.69 155 ASN B CA 1
ATOM 2476 C C . ASN B 1 155 ? -6.232 -53.502 -3.307 1.00 30.86 155 ASN B C 1
ATOM 2477 O O . ASN B 1 155 ? -6.547 -54.657 -3.610 1.00 31.89 155 ASN B O 1
ATOM 2482 N N . LYS B 1 156 ? -6.775 -52.443 -3.901 1.00 30.29 156 LYS B N 1
ATOM 2483 C CA . LYS B 1 156 ? -7.753 -52.606 -4.975 1.00 35.86 156 LYS B CA 1
ATOM 2484 C C . LYS B 1 156 ? -7.113 -53.214 -6.220 1.00 41.49 156 LYS B C 1
ATOM 2485 O O . LYS B 1 156 ? -7.814 -53.684 -7.118 1.00 46.67 156 LYS B O 1
#

Foldseek 3Di:
DDWDKAKDKDKFQAFLCLLLCQVQDLCVQVLCCVQPVQFWPDKAFDDDDSHFFTKIWTATHPPDDPPGIFIKTFHDCDPPFSKTKIWTDGDGCVVQFWPTWIWMWTWAGPDRGMIMTMIMIITHGHPVRVVCVVVDDNCPCVVVVVRSSVVSVVVVD/DDWDKAKDKDKFQAFLCLLLCQVQDLCVQVLCCVQCVQFWVDKAFDDDDSAFFTKIWTATDPPDDPPGIFIKTFHDCDPVQSKTKIWTDGGGCVVQFWPTWIWMWTWAGDDRGMIMTMIMITTHGDPVRVVCVVVDDNCPCVVVVVSSSCVSVVVD

Radius of gyration: 20.84 Å; Cα contacts (8 Å, |Δi|>4): 743; chains: 2; bounding box: 41×60×42 Å

B-factor: mean 19.26, std 9.72, range [7.4, 64.94]

InterPro domains:
  IPR000916 Bet v I/Major latex protein [PF00407] (1-137)
  IPR023393 START-like domain superfamily [G3DSA:3.30.530.20] (1-157)
  IPR050279 Plant defense and hormone signaling protein [PTHR31213] (8-156)

Organism: Nelumbo nucifera (NCBI:txid4432)